Protein AF-A0AAD5U0F6-F1 (afdb_monomer_lite)

pLDDT: mean 82.91, std 21.52, range [31.45, 98.62]

Secondary structure (DSSP, 8-state):
-HHHHHHHHHHHT-SEEEEETTEEEEE-PPP-PPP--------S---------------PPGGGG-HHHHHHHHHHHHHHHHHHHHHHS--TTS-HHHHHHHHSS-----------SSHHHHHHHHHIIIIIIIHHHHHHHHHHHHS-HHHHTT--HHHHHHHIIIII---HHHHS-HHHHH-EEEEEEEEEESS-B-TTT-PBPSS-EEEEEEEEE---GGGS-HHHHHHHHH-SBPPPTTSS---PPPPPPP-PPBPTTSPBP-

Organism: NCBI:txid447962

Structure (mmCIF, N/CA/C/O backbone):
data_AF-A0AAD5U0F6-F1
#
_entry.id   AF-A0AAD5U0F6-F1
#
loop_
_atom_site.group_PDB
_atom_site.id
_atom_site.type_symbol
_atom_site.label_atom_id
_atom_site.label_alt_id
_atom_site.label_comp_id
_atom_site.label_asym_id
_atom_site.label_entity_id
_atom_site.label_seq_id
_atom_site.pdbx_PDB_ins_code
_atom_site.Cartn_x
_atom_site.Cartn_y
_atom_site.Cartn_z
_atom_site.occupancy
_atom_site.B_iso_or_equiv
_atom_site.auth_seq_id
_atom_site.auth_comp_id
_atom_site.auth_asym_id
_atom_site.auth_atom_id
_atom_site.pdbx_PDB_model_num
ATOM 1 N N . MET A 1 1 ? -2.979 -9.464 2.506 1.00 95.19 1 MET A N 1
ATOM 2 C CA . MET A 1 1 ? -2.875 -8.221 1.705 1.00 95.19 1 MET A CA 1
ATOM 3 C C . MET A 1 1 ? -1.524 -8.056 1.020 1.00 95.19 1 MET A C 1
ATOM 5 O O . MET A 1 1 ? -1.510 -8.121 -0.198 1.00 95.19 1 MET A O 1
ATOM 9 N N . VAL A 1 2 ? -0.397 -7.949 1.739 1.00 96.50 2 VAL A N 1
ATOM 10 C CA . VAL A 1 2 ? 0.954 -7.804 1.137 1.00 96.50 2 VAL A CA 1
ATOM 11 C C . VAL A 1 2 ? 1.210 -8.771 -0.032 1.00 96.50 2 VAL A C 1
ATOM 13 O O . VAL A 1 2 ? 1.593 -8.339 -1.116 1.00 96.50 2 VAL A O 1
ATOM 16 N N . LYS A 1 3 ? 0.967 -10.077 0.167 1.00 97.44 3 LYS A N 1
ATOM 17 C CA . LYS A 1 3 ? 1.174 -11.113 -0.863 1.00 97.44 3 LYS A CA 1
ATOM 18 C C . LYS A 1 3 ? 0.326 -10.848 -2.122 1.00 97.44 3 LYS A C 1
ATOM 20 O O . LYS A 1 3 ? 0.820 -10.952 -3.240 1.00 97.44 3 LYS A O 1
ATOM 25 N N . THR A 1 4 ? -0.927 -10.424 -1.945 1.00 98.31 4 THR A N 1
ATOM 26 C CA . THR A 1 4 ? -1.823 -9.989 -3.031 1.00 98.31 4 THR A CA 1
ATOM 27 C C . THR A 1 4 ? -1.255 -8.778 -3.770 1.00 98.31 4 THR A C 1
ATOM 29 O O . THR A 1 4 ? -1.231 -8.767 -4.997 1.00 98.31 4 THR A O 1
ATOM 32 N N . THR A 1 5 ? -0.749 -7.780 -3.042 1.00 98.56 5 THR A N 1
ATOM 33 C CA . THR A 1 5 ? -0.125 -6.587 -3.629 1.00 98.56 5 THR A CA 1
ATOM 34 C C . THR A 1 5 ? 1.103 -6.950 -4.461 1.00 98.56 5 THR A C 1
ATOM 36 O O . THR A 1 5 ? 1.220 -6.482 -5.590 1.00 98.56 5 THR A O 1
ATOM 39 N N . VAL A 1 6 ? 1.979 -7.829 -3.958 1.00 98.25 6 VAL A N 1
ATOM 40 C CA . VAL A 1 6 ? 3.140 -8.349 -4.705 1.00 98.25 6 VAL A CA 1
ATOM 41 C C . VAL A 1 6 ? 2.699 -9.002 -6.016 1.00 98.25 6 VAL A C 1
ATOM 43 O O . VAL A 1 6 ? 3.213 -8.643 -7.078 1.00 98.25 6 VAL A O 1
ATOM 46 N N . ASP A 1 7 ? 1.705 -9.892 -5.961 1.00 98.44 7 ASP A N 1
ATOM 47 C CA . ASP A 1 7 ? 1.188 -10.568 -7.153 1.00 98.44 7 ASP A CA 1
ATOM 48 C C . ASP A 1 7 ? 0.597 -9.584 -8.165 1.00 98.44 7 ASP A C 1
ATOM 50 O O . ASP A 1 7 ? 0.766 -9.766 -9.371 1.00 98.44 7 ASP A O 1
ATOM 54 N N . CYS A 1 8 ? -0.100 -8.545 -7.699 1.00 98.19 8 CYS A N 1
ATOM 55 C CA . CYS A 1 8 ? -0.637 -7.490 -8.555 1.00 98.19 8 CYS A CA 1
ATOM 56 C C . CYS A 1 8 ? 0.485 -6.678 -9.218 1.00 98.19 8 CYS A C 1
ATOM 58 O O . CYS A 1 8 ? 0.447 -6.444 -10.430 1.00 98.19 8 CYS A O 1
ATOM 60 N N . VAL A 1 9 ? 1.508 -6.283 -8.455 1.00 97.38 9 VAL A N 1
ATOM 61 C CA . VAL A 1 9 ? 2.662 -5.552 -8.996 1.00 97.38 9 VAL A CA 1
ATOM 62 C C . VAL A 1 9 ? 3.379 -6.388 -10.057 1.00 97.38 9 VAL A C 1
ATOM 64 O O . VAL A 1 9 ? 3.755 -5.849 -11.100 1.00 97.38 9 VAL A O 1
ATOM 67 N N . ASP A 1 10 ? 3.548 -7.696 -9.841 1.00 96.38 10 ASP A N 1
ATOM 68 C CA . ASP A 1 10 ? 4.138 -8.591 -10.843 1.00 96.38 10 ASP A CA 1
ATOM 69 C C . ASP A 1 10 ? 3.268 -8.764 -12.076 1.00 96.38 10 ASP A C 1
ATOM 71 O O . ASP A 1 10 ? 3.708 -8.473 -13.193 1.00 96.38 10 ASP A O 1
ATOM 75 N N . LYS A 1 11 ? 2.008 -9.156 -11.875 1.00 96.62 11 LYS A N 1
ATOM 76 C CA . LYS A 1 11 ? 1.092 -9.482 -12.964 1.00 96.62 11 LYS A CA 1
ATOM 77 C C . LYS A 1 11 ? 0.892 -8.318 -13.926 1.00 96.62 11 LYS A C 1
ATOM 79 O O . LYS A 1 11 ? 0.816 -8.532 -15.137 1.00 96.62 11 LYS A O 1
ATOM 84 N N . PHE A 1 12 ? 0.786 -7.105 -13.388 1.00 94.69 12 PHE A N 1
ATOM 85 C CA . PHE A 1 12 ? 0.503 -5.903 -14.168 1.00 94.69 12 PHE A CA 1
ATOM 86 C C . PHE A 1 12 ? 1.750 -5.061 -14.453 1.00 94.69 12 PHE A C 1
ATOM 88 O O . PHE A 1 12 ? 1.654 -4.064 -15.168 1.00 94.69 12 PHE A O 1
ATOM 95 N N . ASN A 1 13 ? 2.924 -5.472 -13.953 1.00 92.31 13 ASN A N 1
ATOM 96 C CA . ASN A 1 13 ? 4.189 -4.754 -14.107 1.00 92.31 13 ASN A CA 1
ATOM 97 C C . ASN A 1 13 ? 4.077 -3.274 -13.678 1.00 92.31 13 ASN A C 1
ATOM 99 O O . ASN A 1 13 ? 4.608 -2.378 -14.343 1.00 92.31 13 ASN A O 1
ATOM 103 N N . ALA A 1 14 ? 3.370 -3.030 -12.569 1.00 95.00 14 ALA A N 1
ATOM 104 C CA . ALA A 1 14 ? 3.336 -1.727 -11.908 1.00 95.00 14 ALA A CA 1
ATOM 105 C C . ALA A 1 14 ? 4.735 -1.378 -11.367 1.00 95.00 14 ALA A C 1
ATOM 107 O O . ALA A 1 14 ? 5.521 -2.269 -11.028 1.00 95.00 14 ALA A O 1
ATOM 108 N N . CYS A 1 15 ? 5.079 -0.089 -11.314 1.00 94.31 15 CYS A N 1
ATOM 109 C CA . CYS A 1 15 ? 6.365 0.343 -10.751 1.00 94.31 15 CYS A CA 1
ATOM 110 C C . CYS A 1 15 ? 6.348 0.342 -9.219 1.00 94.31 15 CYS A C 1
ATOM 112 O O . CYS A 1 15 ? 7.353 -0.011 -8.603 1.00 94.31 15 CYS A O 1
ATOM 114 N N . THR A 1 16 ? 5.191 0.652 -8.636 1.00 96.88 16 THR A N 1
ATOM 115 C CA . THR A 1 16 ? 4.985 0.737 -7.190 1.00 96.88 16 THR A CA 1
ATOM 116 C C . THR A 1 16 ? 3.643 0.121 -6.836 1.00 96.88 16 THR A C 1
ATOM 118 O O . THR A 1 16 ? 2.637 0.411 -7.485 1.00 96.88 16 THR A O 1
ATOM 121 N N . GLY A 1 17 ? 3.635 -0.737 -5.822 1.00 98.06 17 GLY A N 1
ATOM 122 C CA . GLY A 1 17 ? 2.435 -1.146 -5.108 1.00 98.06 17 GLY A CA 1
ATOM 123 C C . GLY A 1 17 ? 2.415 -0.504 -3.728 1.00 98.06 17 GLY A C 1
ATOM 124 O O . GLY A 1 17 ? 3.457 -0.352 -3.095 1.00 98.06 17 GLY A O 1
ATOM 125 N N . TYR A 1 18 ? 1.234 -0.146 -3.262 1.00 98.06 18 TYR A N 1
ATOM 126 C CA . TYR A 1 18 ? 0.985 0.327 -1.909 1.00 98.06 18 TYR A CA 1
ATOM 127 C C . TYR A 1 18 ? -0.283 -0.348 -1.403 1.00 98.06 18 TYR A C 1
ATOM 129 O O . TYR A 1 18 ? -1.214 -0.549 -2.183 1.00 98.06 18 TYR A O 1
ATOM 137 N N . HIS A 1 19 ? -0.335 -0.725 -0.132 1.00 97.25 19 HIS A N 1
ATOM 138 C CA . HIS A 1 19 ? -1.587 -1.168 0.469 1.00 97.25 19 HIS A CA 1
ATOM 139 C C . HIS A 1 19 ? -1.704 -0.706 1.912 1.00 97.25 19 HIS A C 1
ATOM 141 O O . HIS A 1 19 ? -0.707 -0.603 2.625 1.00 97.25 19 HIS A O 1
ATOM 147 N N . GLN A 1 20 ? -2.938 -0.487 2.344 1.00 95.38 20 GLN A N 1
ATOM 148 C CA . GLN A 1 20 ? -3.272 -0.124 3.713 1.00 95.38 20 GLN A CA 1
ATOM 149 C C . GLN A 1 20 ? -4.727 -0.511 3.967 1.00 95.38 20 GLN A C 1
ATOM 151 O O . GLN A 1 20 ? -5.559 -0.372 3.074 1.00 95.38 20 GLN A O 1
ATOM 156 N N . SER A 1 21 ? -5.022 -1.068 5.148 1.00 92.69 21 SER A N 1
ATOM 157 C CA . SER A 1 21 ? -6.315 -1.717 5.411 1.00 92.69 21 SER A CA 1
ATOM 158 C C . SER A 1 21 ? -6.633 -2.766 4.321 1.00 92.69 21 SER A C 1
ATOM 160 O O . SER A 1 21 ? -5.864 -3.711 4.108 1.00 92.69 21 SER A O 1
ATOM 162 N N . ASP A 1 22 ? -7.735 -2.570 3.611 1.00 94.56 22 ASP A N 1
ATOM 163 C CA . ASP A 1 22 ? -8.302 -3.352 2.524 1.00 94.56 22 ASP A CA 1
ATOM 164 C C . ASP A 1 22 ? -8.067 -2.716 1.140 1.00 94.56 22 ASP A C 1
ATOM 166 O O . ASP A 1 22 ? -8.468 -3.291 0.133 1.00 94.56 22 ASP A O 1
ATOM 170 N N . GLU A 1 23 ? -7.361 -1.584 1.044 1.00 96.25 23 GLU A N 1
ATOM 171 C CA . GLU A 1 23 ? -7.064 -0.917 -0.230 1.00 96.25 23 GLU A CA 1
ATOM 172 C C . GLU A 1 23 ? -5.706 -1.350 -0.809 1.00 96.25 23 GLU A C 1
ATOM 174 O O . GLU A 1 23 ? -4.716 -1.503 -0.090 1.00 96.25 23 GLU A O 1
ATOM 179 N N . ILE A 1 24 ? -5.633 -1.491 -2.140 1.00 98.31 24 ILE A N 1
ATOM 180 C CA . ILE A 1 24 ? -4.384 -1.676 -2.896 1.00 98.31 24 ILE A CA 1
ATOM 181 C C . ILE A 1 24 ? -4.300 -0.600 -3.980 1.00 98.31 24 ILE A C 1
ATOM 183 O O . ILE A 1 24 ? -5.166 -0.506 -4.847 1.00 98.31 24 ILE A O 1
ATOM 187 N N . SER A 1 25 ? -3.212 0.164 -3.975 1.00 98.06 25 SER A N 1
ATOM 188 C CA . SER A 1 25 ? -2.866 1.131 -5.016 1.00 98.06 25 SER A CA 1
ATOM 189 C C . SER A 1 25 ? -1.708 0.613 -5.867 1.00 98.06 25 SER A C 1
ATOM 191 O O . SER A 1 25 ? -0.705 0.126 -5.348 1.00 98.06 25 SER A O 1
ATOM 193 N N . LEU A 1 26 ? -1.838 0.725 -7.190 1.00 97.88 26 LEU A N 1
ATOM 194 C CA . LEU A 1 26 ? -0.808 0.346 -8.158 1.00 97.88 26 LEU A CA 1
ATOM 195 C C . LEU A 1 26 ? -0.461 1.546 -9.035 1.00 97.88 26 LEU A C 1
ATOM 197 O O . LEU A 1 26 ? -1.350 2.182 -9.600 1.00 97.88 26 LEU A O 1
ATOM 201 N N . VAL A 1 27 ? 0.832 1.813 -9.194 1.00 96.81 27 VAL A N 1
ATOM 202 C CA . VAL A 1 27 ? 1.330 2.917 -10.018 1.00 96.81 27 VAL A CA 1
ATOM 203 C C . VAL A 1 27 ? 1.781 2.405 -11.373 1.00 96.81 27 VAL A C 1
ATOM 205 O O . VAL A 1 27 ? 2.611 1.495 -11.479 1.00 96.81 27 VAL A O 1
ATOM 208 N N . PHE A 1 28 ? 1.264 3.039 -12.421 1.00 93.44 28 PHE A N 1
ATOM 209 C CA . PHE A 1 28 ? 1.665 2.792 -13.796 1.00 93.44 28 PHE A CA 1
ATOM 210 C C . PHE A 1 28 ? 2.307 4.060 -14.363 1.00 93.44 28 PHE A C 1
ATOM 212 O O . PHE A 1 28 ? 1.670 5.112 -14.340 1.00 93.44 28 PHE A O 1
ATOM 219 N N . PRO A 1 29 ? 3.540 3.989 -14.896 1.00 88.69 29 PRO A N 1
ATOM 220 C CA . PRO A 1 29 ? 4.146 5.136 -15.562 1.00 88.69 29 PRO A CA 1
ATOM 221 C C . PRO A 1 29 ? 3.350 5.484 -16.820 1.00 88.69 29 PRO A C 1
ATOM 223 O O . PRO A 1 29 ? 2.784 4.581 -17.444 1.00 88.69 29 PRO A O 1
ATOM 226 N N . ALA A 1 30 ? 3.360 6.760 -17.209 1.00 87.00 30 ALA A N 1
ATOM 227 C CA . ALA A 1 30 ? 2.687 7.243 -18.410 1.00 87.00 30 ALA A CA 1
ATOM 228 C C . ALA A 1 30 ? 3.021 6.386 -19.644 1.00 87.00 30 ALA A C 1
ATOM 230 O O . ALA A 1 30 ? 4.159 5.932 -19.827 1.00 87.00 30 ALA A O 1
ATOM 231 N N . ALA A 1 31 ? 2.023 6.157 -20.497 1.00 83.19 31 ALA A N 1
ATOM 232 C CA . ALA A 1 31 ? 2.273 5.675 -21.845 1.00 83.19 31 ALA A CA 1
ATOM 233 C C . ALA A 1 31 ? 3.080 6.736 -22.600 1.00 83.19 31 ALA A C 1
ATOM 235 O O . ALA A 1 31 ? 2.765 7.922 -22.539 1.00 83.19 31 ALA A O 1
ATOM 236 N N . ASN A 1 32 ? 4.124 6.314 -23.312 1.00 71.94 32 ASN A N 1
ATOM 237 C CA . ASN A 1 32 ? 4.896 7.244 -24.130 1.00 71.94 32 ASN A CA 1
ATOM 238 C C . ASN A 1 32 ? 4.027 7.681 -25.316 1.00 71.94 32 ASN A C 1
ATOM 240 O O . ASN A 1 32 ? 3.762 6.867 -26.202 1.00 71.94 32 ASN A O 1
ATOM 244 N N . ILE A 1 33 ? 3.622 8.949 -25.346 1.00 52.84 33 ILE A N 1
ATOM 245 C CA . ILE A 1 33 ? 3.143 9.609 -26.562 1.00 52.84 33 ILE A CA 1
ATOM 246 C C . ILE A 1 33 ? 4.397 10.117 -27.274 1.00 52.84 33 ILE A C 1
ATOM 248 O O . ILE A 1 33 ? 5.218 10.806 -26.671 1.00 52.84 33 ILE A O 1
ATOM 252 N N . LEU A 1 34 ? 4.602 9.722 -28.527 1.00 52.72 34 LEU A N 1
ATOM 253 C CA . LEU A 1 34 ? 5.582 10.414 -29.354 1.00 52.72 34 LEU A CA 1
ATOM 254 C C . LEU A 1 34 ? 5.030 11.802 -29.660 1.00 52.72 34 LEU A C 1
ATOM 256 O O . LEU A 1 34 ? 3.914 11.910 -30.160 1.00 52.72 34 LEU A O 1
ATOM 260 N N . GLU A 1 35 ? 5.816 12.838 -29.382 1.00 44.06 35 GLU A N 1
ATOM 261 C CA . GLU A 1 35 ? 5.679 14.092 -30.114 1.00 44.06 35 GLU A CA 1
ATOM 262 C C . GLU A 1 35 ? 5.833 13.784 -31.606 1.00 44.06 35 GLU A C 1
ATOM 264 O O . GLU A 1 35 ? 6.706 12.999 -31.995 1.00 44.06 35 GLU A O 1
ATOM 269 N N . ASP A 1 36 ? 4.919 14.345 -32.398 1.00 39.38 36 ASP A N 1
ATOM 270 C CA . ASP A 1 36 ? 4.803 14.157 -33.838 1.00 39.38 36 ASP A CA 1
ATOM 271 C C . ASP A 1 36 ? 6.175 14.209 -34.517 1.00 39.38 36 ASP A C 1
ATOM 273 O O . ASP A 1 36 ? 6.947 15.155 -34.334 1.00 39.38 36 ASP A O 1
ATOM 277 N N . ASP A 1 37 ? 6.451 13.209 -35.357 1.00 40.66 37 ASP A N 1
ATOM 278 C CA . ASP A 1 37 ? 7.496 13.296 -36.369 1.00 40.66 37 ASP A CA 1
ATOM 279 C C . ASP A 1 37 ? 7.164 14.507 -37.256 1.00 40.66 37 ASP A C 1
ATOM 281 O O . ASP A 1 37 ? 6.428 14.408 -38.244 1.00 40.66 37 ASP A O 1
ATOM 285 N N . THR A 1 38 ? 7.720 15.673 -36.924 1.00 36.12 38 THR A N 1
ATOM 286 C CA . THR A 1 38 ? 7.846 16.766 -37.878 1.00 36.12 38 THR A CA 1
ATOM 287 C C . THR A 1 38 ? 8.629 16.184 -39.043 1.00 36.12 38 THR A C 1
ATOM 289 O O . THR A 1 38 ? 9.826 15.906 -38.959 1.00 36.12 38 THR A O 1
ATOM 292 N N . LYS A 1 39 ? 7.908 15.906 -40.131 1.00 39.12 39 LYS A N 1
ATOM 293 C CA . LYS A 1 39 ? 8.461 15.461 -41.403 1.00 39.12 39 LYS A CA 1
ATOM 294 C C . LYS A 1 39 ? 9.434 16.527 -41.898 1.00 39.12 39 LYS A C 1
ATOM 296 O O . LYS A 1 39 ? 9.051 17.408 -42.662 1.00 39.12 39 LYS A O 1
ATOM 301 N N . VAL A 1 40 ? 10.700 16.432 -41.509 1.00 36.44 40 VAL A N 1
ATOM 302 C CA . VAL A 1 40 ? 11.780 17.049 -42.272 1.00 36.44 40 VAL A CA 1
ATOM 303 C C . VAL A 1 40 ? 11.864 16.242 -43.562 1.00 36.44 40 VAL A C 1
ATOM 305 O O . VAL A 1 40 ? 12.346 15.108 -43.579 1.00 36.44 40 VAL A O 1
ATOM 308 N N . LYS A 1 41 ? 11.289 16.792 -44.636 1.00 35.34 41 LYS A N 1
ATOM 309 C CA . LYS A 1 41 ? 11.569 16.335 -45.996 1.00 35.34 41 LYS A CA 1
ATOM 310 C C . LYS A 1 41 ? 13.063 16.565 -46.216 1.00 35.34 41 LYS A C 1
ATOM 312 O O . LYS A 1 41 ? 13.495 17.706 -46.274 1.00 35.34 41 LYS A O 1
ATOM 317 N N . LEU A 1 42 ? 13.837 15.488 -46.264 1.00 38.19 42 LEU A N 1
ATOM 318 C CA . LEU A 1 42 ? 15.188 15.535 -46.806 1.00 38.19 42 LEU A CA 1
ATOM 319 C C . LEU A 1 42 ? 15.059 15.634 -48.326 1.00 38.19 42 LEU A C 1
ATOM 321 O O . LEU A 1 42 ? 14.342 14.837 -48.940 1.00 38.19 42 LEU A O 1
ATOM 325 N N . ASP A 1 43 ? 15.695 16.654 -48.893 1.00 41.44 43 ASP A N 1
ATOM 326 C CA . ASP A 1 43 ? 15.770 16.890 -50.329 1.00 41.44 43 ASP A CA 1
ATOM 327 C C . ASP A 1 43 ? 16.363 15.679 -51.060 1.00 41.44 43 ASP A C 1
ATOM 329 O O . ASP A 1 43 ? 17.244 14.975 -50.562 1.00 41.44 43 ASP A O 1
ATOM 333 N N . LYS A 1 44 ? 15.830 15.420 -52.255 1.00 40.28 44 LYS A N 1
ATOM 334 C CA . LYS A 1 44 ? 16.072 14.228 -53.078 1.00 40.28 44 LYS A CA 1
ATOM 335 C C . LYS A 1 44 ? 17.403 14.248 -53.852 1.00 40.28 44 LYS A C 1
ATOM 337 O O . LYS A 1 44 ? 17.436 13.691 -54.935 1.00 40.28 44 LYS A O 1
ATOM 342 N N . ASP A 1 45 ? 18.480 14.827 -53.323 1.00 50.41 45 ASP A N 1
ATOM 343 C CA . ASP A 1 45 ? 19.754 14.933 -54.065 1.00 50.41 45 ASP A CA 1
ATOM 344 C C . ASP A 1 45 ? 21.002 14.676 -53.199 1.00 50.41 45 ASP A C 1
ATOM 346 O O . ASP A 1 45 ? 21.943 15.464 -53.170 1.00 50.41 45 ASP A O 1
ATOM 350 N N . SER A 1 46 ? 21.057 13.550 -52.480 1.00 41.81 46 SER A N 1
ATOM 351 C CA . SER A 1 46 ? 22.353 13.062 -51.976 1.00 41.81 46 SER A CA 1
ATOM 352 C C . SER A 1 46 ? 22.465 11.538 -52.035 1.00 41.81 46 SER A C 1
ATOM 354 O O . SER A 1 46 ? 21.713 10.809 -51.389 1.00 41.81 46 SER A O 1
ATOM 356 N N . ASP A 1 47 ? 23.432 11.072 -52.828 1.00 49.22 47 ASP A N 1
ATOM 357 C CA . ASP A 1 47 ? 23.823 9.673 -53.042 1.00 49.22 47 ASP A CA 1
ATOM 358 C C . ASP A 1 47 ? 24.516 9.061 -51.806 1.00 49.22 47 ASP A C 1
ATOM 360 O O . ASP A 1 47 ? 25.702 8.724 -51.831 1.00 49.22 47 ASP A O 1
ATOM 364 N N . ILE A 1 48 ? 23.797 8.907 -50.689 1.00 43.59 48 ILE A N 1
ATOM 365 C CA . ILE A 1 48 ? 24.303 8.198 -49.500 1.00 43.59 48 ILE A CA 1
ATOM 366 C C . ILE A 1 48 ? 23.285 7.131 -49.055 1.00 43.59 48 ILE A C 1
ATOM 368 O O . ILE A 1 48 ? 22.097 7.439 -48.939 1.00 43.59 48 ILE A O 1
ATOM 372 N N . PRO A 1 49 ? 23.701 5.877 -48.761 1.00 36.47 49 PRO A N 1
ATOM 373 C CA . PRO A 1 49 ? 22.774 4.800 -48.422 1.00 36.47 49 PRO A CA 1
ATOM 374 C C . PRO A 1 49 ? 22.010 5.104 -47.128 1.00 36.47 49 PRO A C 1
ATOM 376 O O . PRO A 1 49 ? 22.598 5.318 -46.064 1.00 36.47 49 PRO A O 1
ATOM 379 N N . SER A 1 50 ? 20.682 5.084 -47.216 1.00 40.59 50 SER A N 1
ATOM 380 C CA . SER A 1 50 ? 19.759 5.302 -46.106 1.00 40.59 50 SER A CA 1
ATOM 381 C C . SER A 1 50 ? 19.910 4.217 -45.034 1.00 40.59 50 SER A C 1
ATOM 383 O O . SER A 1 50 ? 19.510 3.071 -45.241 1.00 40.59 50 SER A O 1
ATOM 385 N N . LYS A 1 51 ? 20.447 4.570 -43.860 1.00 40.91 51 LYS A N 1
ATOM 386 C CA . LYS A 1 51 ? 20.363 3.716 -42.667 1.00 40.91 51 LYS A CA 1
ATOM 387 C C . LYS A 1 51 ? 18.906 3.638 -42.202 1.00 40.91 51 LYS A C 1
ATOM 389 O O . LYS A 1 51 ? 18.291 4.658 -41.896 1.00 40.91 51 LYS A O 1
ATOM 394 N N . GLU A 1 52 ? 18.379 2.421 -42.133 1.00 45.66 52 GLU A N 1
ATOM 395 C CA . GLU A 1 52 ? 17.060 2.088 -41.595 1.00 45.66 52 GLU A CA 1
ATOM 396 C C . GLU A 1 52 ? 16.846 2.714 -40.203 1.00 45.66 52 GLU A C 1
ATOM 398 O O . GLU A 1 52 ? 17.569 2.429 -39.242 1.00 45.66 52 GLU A O 1
ATOM 403 N N . LYS A 1 53 ? 15.827 3.575 -40.076 1.00 45.56 53 LYS A N 1
ATOM 404 C CA . LYS A 1 53 ? 15.353 4.085 -38.783 1.00 45.56 53 LYS A CA 1
ATOM 405 C C . LYS A 1 53 ? 14.764 2.917 -37.983 1.00 45.56 53 LYS A C 1
ATOM 407 O O . LYS A 1 53 ? 13.693 2.414 -38.309 1.00 45.56 53 LYS A O 1
ATOM 412 N N . LYS A 1 54 ? 15.454 2.500 -36.916 1.00 43.91 54 LYS A N 1
ATOM 413 C CA . LYS A 1 54 ? 14.952 1.515 -35.944 1.00 43.91 54 LYS A CA 1
ATOM 414 C C . LYS A 1 54 ? 13.605 1.961 -35.362 1.00 43.91 54 LYS A C 1
ATOM 416 O O . LYS A 1 54 ? 13.485 3.054 -34.813 1.00 43.91 54 LYS A O 1
ATOM 421 N N . LEU A 1 55 ? 12.626 1.065 -35.465 1.00 44.75 55 LEU A N 1
ATOM 422 C CA . LEU A 1 55 ? 11.265 1.153 -34.936 1.00 44.75 55 LEU A CA 1
ATOM 423 C C . LEU A 1 55 ? 11.261 1.613 -33.461 1.00 44.75 55 LEU A C 1
ATOM 425 O O . LEU A 1 55 ? 11.796 0.930 -32.585 1.00 44.75 55 LEU A O 1
ATOM 429 N N . LYS A 1 56 ? 10.665 2.776 -33.177 1.00 53.88 56 LYS A N 1
ATOM 430 C CA . LYS A 1 56 ? 10.575 3.345 -31.823 1.00 53.88 56 LYS A CA 1
ATOM 431 C C . LYS A 1 56 ? 9.422 2.653 -31.084 1.00 53.88 56 LYS A C 1
ATOM 433 O O . LYS A 1 56 ? 8.261 2.821 -31.444 1.00 53.88 56 LYS A O 1
ATOM 438 N N . ILE A 1 57 ? 9.740 1.814 -30.096 1.00 52.06 57 ILE A N 1
ATOM 439 C CA . ILE A 1 57 ? 8.754 1.013 -29.350 1.00 52.06 57 ILE A CA 1
ATOM 440 C C . ILE A 1 57 ? 7.810 1.954 -28.584 1.00 52.06 57 ILE A C 1
ATOM 442 O O . ILE A 1 57 ? 8.200 2.558 -27.583 1.00 52.06 57 ILE A O 1
ATOM 446 N N . MET A 1 58 ? 6.561 2.067 -29.045 1.00 58.03 58 MET A N 1
ATOM 447 C CA . MET A 1 58 ? 5.485 2.730 -28.306 1.00 58.03 58 MET A CA 1
ATOM 448 C C . MET A 1 58 ? 5.162 1.914 -27.053 1.00 58.03 58 MET A C 1
ATOM 450 O O . MET A 1 58 ? 4.736 0.760 -27.137 1.00 58.03 58 MET A O 1
ATOM 454 N N . LYS A 1 59 ? 5.362 2.503 -25.873 1.00 66.75 59 LYS A N 1
ATOM 455 C CA . LYS A 1 59 ? 4.952 1.881 -24.613 1.00 66.75 59 LYS A CA 1
ATOM 456 C C . LYS A 1 59 ? 3.488 2.221 -24.357 1.00 66.75 59 LYS A C 1
ATOM 458 O O . LYS A 1 59 ? 3.190 3.229 -23.728 1.00 66.75 59 LYS A O 1
ATOM 463 N N . ASN A 1 60 ? 2.591 1.368 -24.839 1.00 77.25 60 ASN A N 1
ATOM 464 C CA . ASN A 1 60 ? 1.172 1.460 -24.510 1.00 77.25 60 ASN A CA 1
ATOM 465 C C . ASN A 1 60 ? 0.927 0.973 -23.078 1.00 77.25 60 ASN A C 1
ATOM 467 O O . ASN A 1 60 ? 1.549 0.010 -22.619 1.00 77.25 60 ASN A O 1
ATOM 471 N N . HIS A 1 61 ? -0.018 1.604 -22.381 1.00 85.00 61 HIS A N 1
ATOM 472 C CA . HIS A 1 61 ? -0.563 1.027 -21.155 1.00 85.00 61 HIS A CA 1
ATOM 473 C C . HIS A 1 61 ? -1.178 -0.347 -21.445 1.00 85.00 61 HIS A C 1
ATOM 475 O O . HIS A 1 61 ? -1.679 -0.611 -22.546 1.00 85.00 61 HIS A O 1
ATOM 481 N N . ILE A 1 62 ? -1.190 -1.213 -20.430 1.00 88.56 62 ILE A N 1
ATOM 482 C CA . ILE A 1 62 ? -1.866 -2.509 -20.505 1.00 88.56 62 ILE A CA 1
ATOM 483 C C . ILE A 1 62 ? -3.312 -2.342 -20.989 1.00 88.56 62 ILE A C 1
ATOM 485 O O . ILE A 1 62 ? -3.983 -1.346 -20.715 1.00 88.56 62 ILE A O 1
ATOM 489 N N . TYR A 1 63 ? -3.775 -3.315 -21.775 1.00 90.62 63 TYR A N 1
ATOM 490 C CA . TYR A 1 63 ? -5.099 -3.300 -22.405 1.00 90.62 63 TYR A CA 1
ATOM 491 C C . TYR A 1 63 ? -5.373 -2.105 -23.336 1.00 90.62 63 TYR A C 1
ATOM 493 O O . TYR A 1 63 ? -6.545 -1.798 -23.576 1.00 90.62 63 TYR A O 1
ATOM 501 N N . ASN A 1 64 ? -4.322 -1.481 -23.885 1.00 88.50 64 ASN A N 1
ATOM 502 C CA . ASN A 1 64 ? -4.377 -0.269 -24.711 1.00 88.50 64 ASN A CA 1
ATOM 503 C C . ASN A 1 64 ? -5.023 0.915 -23.974 1.00 88.50 64 ASN A C 1
ATOM 505 O O . ASN A 1 64 ? -5.801 1.661 -24.559 1.00 88.50 64 ASN A O 1
ATOM 509 N N . GLY A 1 65 ? -4.773 1.039 -22.666 1.00 86.44 65 GLY A N 1
ATOM 510 C CA . GLY A 1 65 ? -5.289 2.153 -21.861 1.00 86.44 65 GLY A CA 1
ATOM 511 C C . GLY A 1 65 ? -6.798 2.115 -21.590 1.00 86.44 65 GLY A C 1
ATOM 512 O O . GLY A 1 65 ? -7.352 3.082 -21.076 1.00 86.44 65 GLY A O 1
ATOM 513 N N . ARG A 1 66 ? -7.490 1.007 -21.897 1.00 90.88 66 ARG A N 1
ATOM 514 C CA . ARG A 1 66 ? -8.926 0.856 -21.607 1.00 90.88 66 ARG A CA 1
ATOM 515 C C . ARG A 1 66 ? -9.176 0.800 -20.099 1.00 90.88 66 ARG A C 1
ATOM 517 O O . ARG A 1 66 ? -9.089 -0.272 -19.499 1.00 90.88 66 ARG A O 1
ATOM 524 N N . PHE A 1 67 ? -9.537 1.939 -19.508 1.00 91.94 67 PHE A N 1
ATOM 525 C CA . PHE A 1 67 ? -9.684 2.101 -18.058 1.00 91.94 67 PHE A CA 1
ATOM 526 C C . PHE A 1 67 ? -10.682 1.116 -17.426 1.00 91.94 67 PHE A C 1
ATOM 528 O O . PHE A 1 67 ? -10.379 0.544 -16.384 1.00 91.94 67 PHE A O 1
ATOM 535 N N . GLN A 1 68 ? -11.815 0.827 -18.079 1.00 94.62 68 GLN A N 1
ATOM 536 C CA . GLN A 1 68 ? -12.796 -0.149 -17.573 1.00 94.62 68 GLN A CA 1
ATOM 537 C C . GLN A 1 68 ? -12.201 -1.560 -17.462 1.00 94.62 68 GLN A C 1
ATOM 539 O O . GLN A 1 68 ? -12.431 -2.266 -16.481 1.00 94.62 68 GLN A O 1
ATOM 544 N N . LYS A 1 69 ? -11.398 -1.970 -18.456 1.00 95.31 69 LYS A N 1
ATOM 545 C CA . LYS A 1 69 ? -10.725 -3.276 -18.460 1.00 95.31 69 LYS A CA 1
ATOM 546 C C . LYS A 1 69 ? -9.586 -3.315 -17.446 1.00 95.31 69 LYS A C 1
ATOM 548 O O . LYS A 1 69 ? -9.397 -4.333 -16.795 1.00 95.31 69 LYS A O 1
ATOM 553 N N . LEU A 1 70 ? -8.857 -2.211 -17.297 1.00 93.88 70 LEU A N 1
ATOM 554 C CA . LEU A 1 70 ? -7.822 -2.079 -16.279 1.00 93.88 70 LEU A CA 1
ATOM 555 C C . LEU A 1 70 ? -8.409 -2.247 -14.870 1.00 93.88 70 LEU A C 1
ATOM 557 O O . LEU A 1 70 ? -7.978 -3.137 -14.146 1.00 93.88 70 LEU A O 1
ATOM 561 N N . ALA A 1 71 ? -9.431 -1.460 -14.524 1.00 96.25 71 ALA A N 1
ATOM 562 C CA . ALA A 1 71 ? -10.094 -1.515 -13.223 1.00 96.25 71 ALA A CA 1
ATOM 563 C C . ALA A 1 71 ? -10.661 -2.909 -12.911 1.00 96.25 71 ALA A C 1
ATOM 565 O O . ALA A 1 71 ? -10.326 -3.497 -11.886 1.00 96.25 71 ALA A O 1
ATOM 566 N N . SER A 1 72 ? -11.476 -3.459 -13.816 1.00 97.44 72 SER A N 1
ATOM 567 C CA . SER A 1 72 ? -12.152 -4.746 -13.592 1.00 97.44 72 SER A CA 1
ATOM 568 C C . SER A 1 72 ? -11.186 -5.928 -13.503 1.00 97.44 72 SER A C 1
ATOM 570 O O . SER A 1 72 ? -11.349 -6.783 -12.635 1.00 97.44 72 SER A O 1
ATOM 572 N N . VAL A 1 73 ? -10.157 -5.984 -14.358 1.00 97.75 73 VAL A N 1
ATOM 573 C CA . VAL A 1 73 ? -9.203 -7.104 -14.346 1.00 97.75 73 VAL A CA 1
ATOM 574 C C . VAL A 1 73 ? -8.265 -7.025 -13.143 1.00 97.75 73 VAL A C 1
ATOM 576 O O . VAL A 1 73 ? -7.967 -8.064 -12.555 1.00 97.75 73 VAL A O 1
ATOM 579 N N . VAL A 1 74 ? -7.824 -5.826 -12.744 1.00 97.94 74 VAL A N 1
ATOM 580 C CA . VAL A 1 74 ? -7.000 -5.654 -11.536 1.00 97.94 74 VAL A CA 1
ATOM 581 C C . VAL A 1 74 ? -7.788 -6.047 -10.288 1.00 97.94 74 VAL A C 1
ATOM 583 O O . VAL A 1 74 ? -7.291 -6.853 -9.505 1.00 97.94 74 VAL A O 1
ATOM 586 N N . ALA A 1 75 ? -9.023 -5.559 -10.136 1.00 98.25 75 ALA A N 1
ATOM 587 C CA . ALA A 1 75 ? -9.876 -5.888 -8.995 1.00 98.25 75 ALA A CA 1
ATOM 588 C C . ALA A 1 75 ? -10.202 -7.390 -8.927 1.00 98.25 75 ALA A C 1
ATOM 590 O O . ALA A 1 75 ? -10.044 -8.021 -7.882 1.00 98.25 75 ALA A O 1
ATOM 591 N N . SER A 1 76 ? -10.566 -7.997 -10.063 1.00 98.31 76 SER A N 1
ATOM 592 C CA . SER A 1 76 ? -10.817 -9.440 -10.152 1.00 98.31 76 SER A CA 1
ATOM 593 C C . SER A 1 76 ? -9.575 -10.260 -9.789 1.00 98.31 76 SER A C 1
ATOM 595 O O . SER A 1 76 ? -9.664 -11.209 -9.010 1.00 98.31 76 SER A O 1
ATOM 597 N N . TYR A 1 77 ? -8.399 -9.875 -10.294 1.00 98.62 77 TYR A N 1
ATOM 598 C CA . TYR A 1 77 ? -7.152 -10.560 -9.964 1.00 98.62 77 TYR A CA 1
ATOM 599 C C . TYR A 1 77 ? -6.799 -10.414 -8.478 1.00 98.62 77 TYR A C 1
ATOM 601 O O . TYR A 1 77 ? -6.467 -11.412 -7.838 1.00 98.62 77 TYR A O 1
ATOM 609 N N . ALA A 1 78 ? -6.929 -9.213 -7.904 1.00 98.62 78 ALA A N 1
ATOM 610 C CA . ALA A 1 78 ? -6.704 -8.973 -6.480 1.00 98.62 78 ALA A CA 1
ATOM 611 C C . ALA A 1 78 ? -7.628 -9.837 -5.604 1.00 98.62 78 ALA A C 1
ATOM 613 O O . ALA A 1 78 ? -7.146 -10.482 -4.673 1.00 98.62 78 ALA A O 1
ATOM 614 N N . ALA A 1 79 ? -8.916 -9.939 -5.952 1.00 98.44 79 ALA A N 1
ATOM 615 C CA . ALA A 1 79 ? -9.877 -10.797 -5.260 1.00 98.44 79 ALA A CA 1
ATOM 616 C C . ALA A 1 79 ? -9.475 -12.279 -5.319 1.00 98.44 79 ALA A C 1
ATOM 618 O O . ALA A 1 79 ? -9.413 -12.949 -4.288 1.00 98.44 79 ALA A O 1
ATOM 619 N N . VAL A 1 80 ? -9.133 -12.795 -6.506 1.00 98.44 80 VAL A N 1
ATOM 620 C CA . VAL A 1 80 ? -8.699 -14.195 -6.672 1.00 98.44 80 VAL A CA 1
ATOM 621 C C . VAL A 1 80 ? -7.449 -14.484 -5.839 1.00 98.44 80 VAL A C 1
ATOM 623 O O . VAL A 1 80 ? -7.380 -15.508 -5.158 1.00 98.44 80 VAL A O 1
ATOM 626 N N . ARG A 1 81 ? -6.457 -13.586 -5.864 1.00 98.44 81 ARG A N 1
ATOM 627 C CA . ARG A 1 81 ? -5.212 -13.771 -5.109 1.00 98.44 81 ARG A CA 1
ATOM 628 C C . ARG A 1 81 ? -5.421 -13.622 -3.604 1.00 98.44 81 ARG A C 1
ATOM 630 O O . ARG A 1 81 ? -4.870 -14.425 -2.858 1.00 98.44 81 ARG A O 1
ATOM 637 N N . LEU A 1 82 ? -6.250 -12.680 -3.149 1.00 98.19 82 LEU A N 1
ATOM 638 C CA . LEU A 1 82 ? -6.583 -12.561 -1.730 1.00 98.19 82 LEU A CA 1
ATOM 639 C C . LEU A 1 82 ? -7.295 -13.814 -1.220 1.00 98.19 82 LEU A C 1
ATOM 641 O O . LEU A 1 82 ? -6.844 -14.383 -0.234 1.00 98.19 82 LEU A O 1
ATOM 645 N N . ASN A 1 83 ? -8.340 -14.283 -1.906 1.00 98.06 83 ASN A N 1
ATOM 646 C CA . ASN A 1 83 ? -9.052 -15.501 -1.511 1.00 98.06 83 ASN A CA 1
ATOM 647 C C . ASN A 1 83 ? -8.139 -16.736 -1.525 1.00 98.06 83 ASN A C 1
ATOM 649 O O . ASN A 1 83 ? -8.265 -17.594 -0.656 1.00 98.06 83 ASN A O 1
ATOM 653 N N . PHE A 1 84 ? -7.195 -16.817 -2.473 1.00 97.69 84 PHE A N 1
ATOM 654 C CA . PHE A 1 84 ? -6.164 -17.857 -2.471 1.00 97.69 84 PHE A CA 1
ATOM 655 C C . PHE A 1 84 ? -5.294 -17.792 -1.210 1.00 97.69 84 PHE A C 1
ATOM 657 O O . PHE A 1 84 ? -5.030 -18.827 -0.608 1.00 97.69 84 PHE A O 1
ATOM 664 N N . TYR A 1 85 ? -4.842 -16.606 -0.799 1.00 97.44 85 TYR A N 1
ATOM 665 C CA . TYR A 1 85 ? -4.017 -16.482 0.401 1.00 97.44 85 TYR A CA 1
ATOM 666 C C . TYR A 1 85 ? -4.810 -16.720 1.682 1.00 97.44 85 TYR A C 1
ATOM 668 O O . TYR A 1 85 ? -4.337 -17.479 2.513 1.00 97.44 85 TYR A O 1
ATOM 676 N N . LEU A 1 86 ? -6.018 -16.160 1.810 1.00 96.12 86 LEU A N 1
ATOM 677 C CA . LEU A 1 86 ? -6.879 -16.379 2.977 1.00 96.12 86 LEU A CA 1
ATOM 678 C C . LEU A 1 86 ? -7.143 -17.872 3.207 1.00 96.12 86 LEU A C 1
ATOM 680 O O . LEU A 1 86 ? -7.020 -18.347 4.324 1.00 96.12 86 LEU A O 1
ATOM 684 N N . MET A 1 87 ? -7.419 -18.641 2.154 1.00 95.38 87 MET A N 1
ATOM 685 C CA . MET A 1 87 ? -7.644 -20.085 2.289 1.00 95.38 87 MET A CA 1
ATOM 686 C C . MET A 1 87 ? -6.438 -20.853 2.849 1.00 95.38 87 MET A C 1
ATOM 688 O O . MET A 1 87 ? -6.613 -21.883 3.496 1.00 95.38 87 MET A O 1
ATOM 692 N N . ASN A 1 88 ? -5.224 -20.372 2.577 1.00 94.56 88 ASN A N 1
ATOM 693 C CA . ASN A 1 88 ? -3.986 -21.031 2.984 1.00 94.56 88 ASN A CA 1
ATOM 694 C C . ASN A 1 88 ? -3.442 -20.533 4.327 1.00 94.56 88 ASN A C 1
ATOM 696 O O . ASN A 1 88 ? -2.466 -21.110 4.801 1.00 94.56 88 ASN A O 1
ATOM 700 N N . GLU A 1 89 ? -4.035 -19.495 4.925 1.00 94.56 89 GLU A N 1
ATOM 701 C CA . GLU A 1 89 ? -3.600 -19.048 6.245 1.00 94.56 89 GLU A CA 1
ATOM 702 C C . GLU A 1 89 ? -4.242 -19.855 7.370 1.00 94.56 89 GLU A C 1
ATOM 704 O O . GLU A 1 89 ? -5.366 -20.368 7.280 1.00 94.56 89 GLU A O 1
ATOM 709 N N . ASP A 1 90 ? -3.478 -19.953 8.454 1.00 94.50 90 ASP A N 1
ATOM 710 C CA . ASP A 1 90 ? -3.959 -20.487 9.709 1.00 94.50 90 ASP A CA 1
ATOM 711 C C . ASP A 1 90 ? -4.778 -19.420 10.448 1.00 94.50 90 ASP A C 1
ATOM 713 O O . ASP A 1 90 ? -4.344 -18.283 10.612 1.00 94.50 90 ASP A O 1
ATOM 717 N N . PHE A 1 91 ? -5.976 -19.818 10.865 1.00 94.94 91 PHE A N 1
ATOM 718 C CA . PHE A 1 91 ? -6.944 -19.011 11.613 1.00 94.94 91 PHE A CA 1
ATOM 719 C C . PHE A 1 91 ? -7.464 -19.806 12.816 1.00 94.94 91 PHE A C 1
ATOM 721 O O . PHE A 1 91 ? -8.637 -19.706 13.185 1.00 94.94 91 PHE A O 1
ATOM 728 N N . SER A 1 92 ? -6.630 -20.699 13.350 1.00 92.56 92 SER A N 1
ATOM 729 C CA . SER A 1 92 ? -6.948 -21.543 14.508 1.00 92.56 92 SER A CA 1
ATOM 730 C C . SER A 1 92 ? -7.131 -20.742 15.802 1.00 92.56 92 SER A C 1
ATOM 732 O O . SER A 1 92 ? -7.761 -21.224 16.740 1.00 92.56 92 SER A O 1
ATOM 734 N N . ASP A 1 93 ? -6.632 -19.508 15.833 1.00 94.69 93 ASP A N 1
ATOM 735 C CA . ASP A 1 93 ? -6.768 -18.543 16.920 1.00 94.69 93 ASP A CA 1
ATOM 736 C C . ASP A 1 93 ? -8.107 -17.780 16.908 1.00 94.69 93 ASP A C 1
ATOM 738 O O . ASP A 1 93 ? -8.465 -17.138 17.898 1.00 94.69 93 ASP A O 1
ATOM 742 N N . LEU A 1 94 ? -8.867 -17.847 15.810 1.00 93.75 94 LEU A N 1
ATOM 743 C CA . LEU A 1 94 ? -10.139 -17.141 15.656 1.00 93.75 94 LEU A CA 1
ATOM 744 C C . LEU A 1 94 ? -11.340 -18.016 16.033 1.00 93.75 94 LEU A C 1
ATOM 746 O O . LEU A 1 94 ? -11.295 -19.244 15.985 1.00 93.75 94 LEU A O 1
ATOM 750 N N . GLN A 1 95 ? -12.465 -17.367 16.353 1.00 95.44 95 GLN A N 1
ATOM 751 C CA . GLN A 1 95 ? -13.741 -18.068 16.521 1.00 95.44 95 GLN A CA 1
ATOM 752 C C . GLN A 1 95 ? -14.137 -18.797 15.221 1.00 95.44 95 GLN A C 1
ATOM 754 O O . GLN A 1 95 ? -13.882 -18.252 14.135 1.00 95.44 95 GLN A O 1
ATOM 759 N N . PRO A 1 96 ? -14.776 -19.982 15.302 1.00 93.94 96 PRO A N 1
ATOM 760 C CA . PRO A 1 96 ? -15.099 -20.800 14.133 1.00 93.94 96 PRO A CA 1
ATOM 761 C C . PRO A 1 96 ? -15.827 -20.031 13.028 1.00 93.94 96 PRO A C 1
ATOM 763 O O . PRO A 1 96 ? -15.413 -20.088 11.873 1.00 93.94 96 PRO A O 1
ATOM 766 N N . GLU A 1 97 ? -16.822 -19.214 13.376 1.00 95.25 97 GLU A N 1
ATOM 767 C CA . GLU A 1 97 ? -17.619 -18.453 12.407 1.00 95.25 97 GLU A CA 1
ATOM 768 C C . GLU A 1 97 ? -16.773 -17.418 11.649 1.00 95.25 97 GLU A C 1
ATOM 770 O O . GLU A 1 97 ? -17.001 -17.133 10.470 1.00 95.25 97 GLU A O 1
ATOM 775 N N . VAL A 1 98 ? -15.770 -16.839 12.319 1.00 93.38 98 VAL A N 1
ATOM 776 C CA . VAL A 1 98 ? -14.850 -15.875 11.703 1.00 93.38 98 VAL A CA 1
ATOM 777 C C . VAL A 1 98 ? -13.880 -16.601 10.777 1.00 93.38 98 VAL A C 1
ATOM 779 O O . VAL A 1 98 ? -13.677 -16.153 9.648 1.00 93.38 98 VAL A O 1
ATOM 782 N N . SER A 1 99 ? -13.320 -17.724 11.231 1.00 94.00 99 SER A N 1
ATOM 783 C CA . SER A 1 99 ? -12.398 -18.562 10.456 1.00 94.00 99 SER A CA 1
ATOM 784 C C . SER A 1 99 ? -13.061 -19.101 9.183 1.00 94.00 99 SER A C 1
ATOM 786 O O . SER A 1 99 ? -12.517 -18.960 8.084 1.00 94.00 99 SER A O 1
ATOM 788 N N . GLU A 1 100 ? -14.288 -19.616 9.299 1.00 93.81 100 GLU A N 1
ATOM 789 C CA . GLU A 1 100 ? -15.103 -20.062 8.166 1.00 93.81 100 GLU A CA 1
ATOM 790 C C . GLU A 1 100 ? -15.359 -18.924 7.177 1.00 93.81 100 GLU A C 1
ATOM 792 O O . GLU A 1 100 ? -15.169 -19.096 5.972 1.00 93.81 100 GLU A O 1
ATOM 797 N N . ARG A 1 101 ? -15.701 -17.725 7.671 1.00 93.81 101 ARG A N 1
ATOM 798 C CA . ARG A 1 101 ? -15.900 -16.551 6.811 1.00 93.81 101 ARG A CA 1
ATOM 799 C C . ARG A 1 101 ? -14.627 -16.152 6.065 1.00 93.81 101 ARG A C 1
ATOM 801 O O . ARG A 1 101 ? -14.714 -15.810 4.887 1.00 93.81 101 ARG A O 1
ATOM 808 N N . MET A 1 102 ? -13.460 -16.196 6.712 1.00 92.94 102 MET A N 1
ATOM 809 C CA . MET A 1 102 ? -12.184 -15.897 6.044 1.00 92.94 102 MET A CA 1
ATOM 810 C C . MET A 1 102 ? -11.888 -16.892 4.914 1.00 92.94 102 MET A C 1
ATOM 812 O O . MET A 1 102 ? -11.348 -16.504 3.878 1.00 92.94 102 MET A O 1
ATOM 816 N N . LYS A 1 103 ? -12.294 -18.156 5.079 1.00 94.75 103 LYS A N 1
ATOM 817 C CA . LYS A 1 103 ? -12.090 -19.237 4.102 1.00 94.75 103 LYS A CA 1
ATOM 818 C C . LYS A 1 103 ? -13.233 -19.393 3.089 1.00 94.75 103 LYS A C 1
ATOM 820 O O . LYS A 1 103 ? -13.115 -20.185 2.163 1.00 94.75 103 LYS A O 1
ATOM 825 N N . ALA A 1 104 ? -14.308 -18.611 3.198 1.00 95.19 104 ALA A N 1
ATOM 826 C CA . ALA A 1 104 ? -15.499 -18.741 2.352 1.00 95.19 104 ALA A CA 1
ATOM 827 C C . ALA A 1 104 ? -15.317 -18.269 0.893 1.00 95.19 104 ALA A C 1
ATOM 829 O O . ALA A 1 104 ? -16.240 -18.387 0.092 1.00 95.19 104 ALA A O 1
ATOM 830 N N . HIS A 1 105 ? -14.149 -17.727 0.532 1.00 95.25 105 HIS A N 1
ATOM 831 C CA . HIS A 1 105 ? -13.839 -17.218 -0.812 1.00 95.25 105 HIS A CA 1
ATOM 832 C C . HIS A 1 105 ? -14.747 -16.074 -1.307 1.00 95.25 105 HIS A C 1
ATOM 834 O O . HIS A 1 105 ? -14.950 -15.902 -2.509 1.00 95.25 105 HIS A O 1
ATOM 840 N N . VAL A 1 106 ? -15.291 -15.278 -0.384 1.00 96.19 106 VAL A N 1
ATOM 841 C CA . VAL A 1 106 ? -16.238 -14.187 -0.680 1.00 96.19 106 VAL A CA 1
ATOM 842 C C . VAL A 1 106 ? -15.606 -12.796 -0.628 1.00 96.19 106 VAL A C 1
ATOM 844 O O . VAL A 1 106 ? -16.325 -11.801 -0.629 1.00 96.19 106 VAL A O 1
ATOM 847 N N . ALA A 1 107 ? -14.274 -12.688 -0.582 1.00 96.25 107 ALA A N 1
ATOM 848 C CA . ALA A 1 107 ? -13.622 -11.386 -0.647 1.00 96.25 107 ALA A CA 1
ATOM 849 C C . ALA A 1 107 ? -13.678 -10.836 -2.080 1.00 96.25 107 ALA A C 1
ATOM 851 O O . ALA A 1 107 ? -13.264 -11.506 -3.031 1.00 96.25 107 ALA A O 1
ATOM 852 N N . PHE A 1 108 ? -14.162 -9.608 -2.230 1.00 97.31 108 PHE A N 1
ATOM 853 C CA . PHE A 1 108 ? -14.245 -8.893 -3.500 1.00 97.31 108 PHE A CA 1
ATOM 854 C C . PHE A 1 108 ? -13.562 -7.531 -3.388 1.00 97.31 108 PHE A C 1
ATOM 856 O O . PHE A 1 108 ? -13.412 -6.987 -2.299 1.00 97.31 108 PHE A O 1
ATOM 863 N N . PHE A 1 109 ? -13.159 -6.995 -4.535 1.00 98.12 109 PHE A N 1
ATOM 864 C CA . PHE A 1 109 ? -12.585 -5.660 -4.661 1.00 98.12 109 PHE A CA 1
ATOM 865 C C . PHE A 1 109 ? -13.379 -4.880 -5.702 1.00 98.12 109 PHE A C 1
ATOM 867 O O . PHE A 1 109 ? -13.755 -5.437 -6.740 1.00 98.12 109 PHE A O 1
ATOM 874 N N . ASP A 1 110 ? -13.594 -3.592 -5.455 1.00 97.88 110 ASP A N 1
ATOM 875 C CA . ASP A 1 110 ? -13.847 -2.641 -6.528 1.00 97.88 110 ASP A CA 1
ATOM 876 C C . ASP A 1 110 ? -12.512 -2.203 -7.155 1.00 97.88 110 ASP A C 1
ATOM 878 O O . ASP A 1 110 ? -11.420 -2.457 -6.645 1.00 97.88 110 ASP A O 1
ATOM 882 N N . GLY A 1 111 ? -12.590 -1.587 -8.330 1.00 96.88 111 GLY A N 1
ATOM 883 C CA . GLY A 1 111 ? -11.421 -1.074 -9.030 1.00 96.88 111 GLY A CA 1
ATOM 884 C C . GLY A 1 111 ? -11.732 0.284 -9.627 1.00 96.88 111 GLY A C 1
ATOM 885 O O . GLY A 1 111 ? -12.771 0.468 -10.261 1.00 96.88 111 GLY A O 1
ATOM 886 N N . ARG A 1 112 ? -10.806 1.229 -9.470 1.00 96.38 112 ARG A N 1
ATOM 887 C CA . ARG A 1 112 ? -10.879 2.555 -10.088 1.00 96.38 112 ARG A CA 1
ATOM 888 C C . ARG A 1 112 ? -9.538 2.933 -10.695 1.00 96.38 112 ARG A C 1
ATOM 890 O O . ARG A 1 112 ? -8.489 2.510 -10.217 1.00 96.38 112 ARG A O 1
ATOM 897 N N . VAL A 1 113 ? -9.584 3.724 -11.761 1.00 95.38 113 VAL A N 1
ATOM 898 C CA . VAL A 1 113 ? -8.394 4.289 -12.403 1.00 95.38 113 VAL A CA 1
ATOM 899 C C . VAL A 1 113 ? -8.400 5.783 -12.137 1.00 95.38 113 VAL A C 1
ATOM 901 O O . VAL A 1 113 ? -9.368 6.459 -12.475 1.00 95.38 113 VAL A O 1
ATOM 904 N N . ILE A 1 114 ? -7.321 6.278 -11.540 1.00 94.56 114 ILE A N 1
ATOM 905 C CA . ILE A 1 114 ? -7.114 7.701 -11.285 1.00 94.56 114 ILE A CA 1
ATOM 906 C C . ILE A 1 114 ? -6.102 8.191 -12.326 1.00 94.56 114 ILE A C 1
ATOM 908 O O . ILE A 1 114 ? -4.935 7.803 -12.255 1.00 94.56 114 ILE A O 1
ATOM 912 N N . PRO A 1 115 ? -6.528 8.959 -13.343 1.00 92.06 115 PRO A N 1
ATOM 913 C CA . PRO A 1 115 ? -5.593 9.573 -14.269 1.00 92.06 115 PRO A CA 1
ATOM 914 C C . PRO A 1 115 ? -4.856 10.714 -13.562 1.00 92.06 115 PRO A C 1
ATOM 916 O O . PRO A 1 115 ? -5.472 11.577 -12.942 1.00 92.06 115 PRO A O 1
ATOM 919 N N . CYS A 1 116 ? -3.536 10.723 -13.691 1.00 92.38 116 CYS A N 1
ATOM 920 C CA . CYS A 1 116 ? -2.661 11.735 -13.115 1.00 92.38 116 CYS A CA 1
ATOM 921 C C . CYS A 1 116 ? -1.873 12.398 -14.245 1.00 92.38 116 CYS A C 1
ATOM 923 O O . CYS A 1 116 ? -1.275 11.705 -15.070 1.00 92.38 116 CYS A O 1
ATOM 925 N N . SER A 1 117 ? -1.880 13.729 -14.291 1.00 89.94 117 SER A N 1
ATOM 926 C CA . SER A 1 117 ? -1.251 14.494 -15.378 1.00 89.94 117 SER A CA 1
ATOM 927 C C . SER A 1 117 ? 0.248 14.704 -15.169 1.00 89.94 117 SER A C 1
ATOM 929 O O . SER A 1 117 ? 0.976 14.939 -16.129 1.00 89.94 117 SER A O 1
ATOM 931 N N . THR A 1 118 ? 0.716 14.635 -13.920 1.00 91.75 118 THR A N 1
ATOM 932 C CA . THR A 1 118 ? 2.113 14.904 -13.552 1.00 91.75 118 THR A CA 1
ATOM 933 C C . THR A 1 118 ? 2.633 13.883 -12.538 1.00 91.75 118 THR A C 1
ATOM 935 O O . THR A 1 118 ? 1.843 13.339 -11.760 1.00 91.75 118 THR A O 1
ATOM 938 N N . PRO A 1 119 ? 3.959 13.656 -12.480 1.00 90.62 119 PRO A N 1
ATOM 939 C CA . PRO A 1 119 ? 4.603 12.913 -11.396 1.00 90.62 119 PRO A CA 1
ATOM 940 C C . PRO A 1 119 ? 4.148 13.326 -9.992 1.00 90.62 119 PRO A C 1
ATOM 942 O O . PRO A 1 119 ? 3.791 12.465 -9.189 1.00 90.62 119 PRO A O 1
ATOM 945 N N . ALA A 1 120 ? 4.076 14.637 -9.739 1.00 93.06 120 ALA A N 1
ATOM 946 C CA . ALA A 1 120 ? 3.636 15.194 -8.465 1.00 93.06 120 ALA A CA 1
ATOM 947 C C . ALA A 1 120 ? 2.211 14.744 -8.111 1.00 93.06 120 ALA A C 1
ATOM 949 O O . ALA A 1 120 ? 1.998 14.230 -7.022 1.00 93.06 120 ALA A O 1
ATOM 950 N N . SER A 1 121 ? 1.262 14.795 -9.055 1.00 95.12 121 SER A N 1
ATOM 951 C CA . SER A 1 121 ? -0.123 14.367 -8.790 1.00 95.12 121 SER A CA 1
ATOM 952 C C . SER A 1 121 ? -0.255 12.874 -8.441 1.00 95.12 121 SER A C 1
ATOM 954 O O . SER A 1 121 ? -1.116 12.494 -7.643 1.00 95.12 121 SER A O 1
ATOM 956 N N . VAL A 1 122 ? 0.612 12.012 -8.994 1.00 94.94 122 VAL A N 1
ATOM 957 C CA . VAL A 1 122 ? 0.664 10.584 -8.621 1.00 94.94 122 VAL A CA 1
ATOM 958 C C . VAL A 1 122 ? 1.175 10.436 -7.189 1.00 94.94 122 VAL A C 1
ATOM 960 O O . VAL A 1 122 ? 0.582 9.712 -6.387 1.00 94.94 122 VAL A O 1
ATOM 963 N N . MET A 1 123 ? 2.271 11.129 -6.876 1.00 95.19 123 MET A N 1
ATOM 964 C CA . MET A 1 123 ? 2.887 11.121 -5.552 1.00 95.19 123 MET A CA 1
ATOM 965 C C . MET A 1 123 ? 1.923 11.657 -4.491 1.00 95.19 123 MET A C 1
ATOM 967 O O . MET A 1 123 ? 1.696 10.976 -3.496 1.00 95.19 123 MET A O 1
ATOM 971 N N . GLU A 1 124 ? 1.287 12.807 -4.722 1.00 95.50 124 GLU A N 1
ATOM 972 C CA . GLU A 1 124 ? 0.318 13.415 -3.803 1.00 95.50 124 GLU A CA 1
ATOM 973 C C . GLU A 1 124 ? -0.859 12.485 -3.519 1.00 95.50 124 GLU A C 1
ATOM 975 O O . GLU A 1 124 ? -1.281 12.360 -2.371 1.00 95.50 124 GLU A O 1
ATOM 980 N N . THR A 1 125 ? -1.354 11.780 -4.543 1.00 95.38 125 THR A N 1
ATOM 981 C CA . THR A 1 125 ? -2.434 10.799 -4.375 1.00 95.38 125 THR A CA 1
ATOM 982 C C . THR A 1 125 ? -2.034 9.718 -3.370 1.00 95.38 125 THR A C 1
ATOM 984 O O . THR A 1 125 ? -2.790 9.419 -2.448 1.00 95.38 125 THR A O 1
ATOM 987 N N . LEU A 1 126 ? -0.832 9.152 -3.502 1.00 95.88 126 LEU A N 1
ATOM 988 C CA . LEU A 1 126 ? -0.336 8.120 -2.587 1.00 95.88 126 LEU A CA 1
ATOM 989 C C . LEU A 1 126 ? 0.047 8.673 -1.215 1.00 95.88 126 LEU A C 1
ATOM 991 O O . LEU A 1 126 ? -0.228 8.030 -0.204 1.00 95.88 126 LEU A O 1
ATOM 995 N N . TYR A 1 127 ? 0.635 9.867 -1.166 1.00 95.94 127 TYR A N 1
ATOM 996 C CA . TYR A 1 127 ? 0.984 10.536 0.082 1.00 95.94 127 TYR A CA 1
ATOM 997 C C . TYR A 1 127 ? -0.266 10.819 0.910 1.00 95.94 127 TYR A C 1
ATOM 999 O O . TYR A 1 127 ? -0.299 10.535 2.106 1.00 95.94 127 TYR A O 1
ATOM 1007 N N . TRP A 1 128 ? -1.332 11.297 0.264 1.00 95.62 128 TRP A N 1
ATOM 1008 C CA . TRP A 1 128 ? -2.610 11.523 0.920 1.00 95.62 128 TRP A CA 1
ATOM 1009 C C . TRP A 1 128 ? -3.237 10.222 1.438 1.00 95.62 128 TRP A C 1
ATOM 1011 O O . TRP A 1 128 ? -3.740 10.184 2.563 1.00 95.62 128 TRP A O 1
ATOM 1021 N N . ARG A 1 129 ? -3.160 9.134 0.660 1.00 94.81 129 ARG A N 1
ATOM 1022 C CA . ARG A 1 129 ? -3.604 7.801 1.101 1.00 94.81 129 ARG A CA 1
ATOM 1023 C C . ARG A 1 129 ? -2.816 7.295 2.310 1.00 94.81 129 ARG A C 1
ATOM 1025 O O . ARG A 1 129 ? -3.435 6.836 3.257 1.00 94.81 129 ARG A O 1
ATOM 1032 N N . SER A 1 130 ? -1.494 7.432 2.313 1.00 95.75 130 SER A N 1
ATOM 1033 C CA . SER A 1 130 ? -0.631 6.945 3.396 1.00 95.75 130 SER A CA 1
ATOM 1034 C C . SER A 1 130 ? -0.712 7.791 4.664 1.00 95.75 130 SER A C 1
ATOM 1036 O O . SER A 1 130 ? -1.089 7.311 5.733 1.00 95.75 130 SER A O 1
ATOM 1038 N N . ASN A 1 131 ? -0.387 9.075 4.550 1.00 94.44 131 ASN A N 1
ATOM 1039 C CA . ASN A 1 131 ? -0.081 9.920 5.702 1.00 94.44 131 ASN A CA 1
ATOM 1040 C C . ASN A 1 131 ? -1.288 10.661 6.266 1.00 94.44 131 ASN A C 1
ATOM 1042 O O . ASN A 1 131 ? -1.228 11.141 7.396 1.00 94.44 131 ASN A O 1
ATOM 1046 N N . PHE A 1 132 ? -2.374 10.757 5.501 1.00 93.38 132 PHE A N 1
ATOM 1047 C CA . PHE A 1 132 ? -3.589 11.423 5.954 1.00 93.38 132 PHE A CA 1
ATOM 1048 C C . PHE A 1 132 ? -4.706 10.424 6.165 1.00 93.38 132 PHE A C 1
ATOM 1050 O O . PHE A 1 132 ? -5.124 10.227 7.301 1.00 93.38 132 PHE A O 1
ATOM 1057 N N . ASP A 1 133 ? -5.195 9.784 5.103 1.00 93.94 133 ASP A N 1
ATOM 1058 C CA . ASP A 1 133 ? -6.338 8.887 5.253 1.00 93.94 133 ASP A CA 1
ATOM 1059 C C . ASP A 1 133 ? -5.971 7.612 6.007 1.00 93.94 133 ASP A C 1
ATOM 1061 O O . ASP A 1 133 ? -6.678 7.218 6.934 1.00 93.94 133 ASP A O 1
ATOM 1065 N N . GLY A 1 134 ? -4.833 7.014 5.666 1.00 93.50 134 GLY A N 1
ATOM 1066 C CA . GLY A 1 134 ? -4.397 5.776 6.278 1.00 93.50 134 GLY A CA 1
ATOM 1067 C C . GLY A 1 134 ? -4.092 5.933 7.757 1.00 93.50 134 GLY A C 1
ATOM 1068 O O . GLY A 1 134 ? -4.687 5.232 8.580 1.00 93.50 134 GLY A O 1
ATOM 1069 N N . LEU A 1 135 ? -3.276 6.928 8.104 1.00 94.62 135 LEU A N 1
ATOM 1070 C CA . LEU A 1 135 ? -2.989 7.269 9.495 1.00 94.62 135 LEU A CA 1
ATOM 1071 C C . LEU A 1 135 ? -4.265 7.618 10.278 1.00 94.62 135 LEU A C 1
ATOM 1073 O O . LEU A 1 135 ? -4.455 7.159 11.404 1.00 94.62 135 LEU A O 1
ATOM 1077 N N . ARG A 1 136 ? -5.189 8.375 9.673 1.00 94.81 136 ARG A N 1
ATOM 1078 C CA . ARG A 1 136 ? -6.490 8.692 10.276 1.00 94.81 136 ARG A CA 1
ATOM 1079 C C . ARG A 1 136 ? -7.294 7.434 10.601 1.00 94.81 136 ARG A C 1
ATOM 1081 O O . ARG A 1 136 ? -7.836 7.327 11.704 1.00 94.81 136 ARG A O 1
ATOM 1088 N N . ASN A 1 137 ? -7.384 6.506 9.652 1.00 94.44 137 ASN A N 1
ATOM 1089 C CA . ASN A 1 137 ? -8.114 5.253 9.824 1.00 94.44 137 ASN A CA 1
ATOM 1090 C C . ASN A 1 137 ? -7.445 4.377 10.892 1.00 94.44 137 ASN A C 1
ATOM 1092 O O . ASN A 1 137 ? -8.140 3.838 11.752 1.00 94.44 137 ASN A O 1
ATOM 1096 N N . ALA A 1 138 ? -6.109 4.315 10.908 1.00 95.31 138 ALA A N 1
ATOM 1097 C CA . ALA A 1 138 ? -5.342 3.594 11.920 1.00 95.31 138 ALA A CA 1
ATOM 1098 C C . ALA A 1 138 ? -5.617 4.133 13.333 1.00 95.31 138 ALA A C 1
ATOM 1100 O O . ALA A 1 138 ? -6.033 3.371 14.207 1.00 95.31 138 ALA A O 1
ATOM 1101 N N . ILE A 1 139 ? -5.488 5.451 13.539 1.00 95.56 139 ILE A N 1
ATOM 1102 C CA . ILE A 1 139 ? -5.778 6.100 14.830 1.00 95.56 139 ILE A CA 1
ATOM 1103 C C . ILE A 1 139 ? -7.212 5.800 15.265 1.00 95.56 139 ILE A C 1
ATOM 1105 O O . ILE A 1 139 ? -7.446 5.451 16.422 1.00 95.56 139 ILE A O 1
ATOM 1109 N N . SER A 1 140 ? -8.178 5.911 14.348 1.00 95.56 140 SER A N 1
ATOM 1110 C CA . SER A 1 140 ? -9.580 5.691 14.698 1.00 95.56 140 SER A CA 1
ATOM 1111 C C . SER A 1 140 ? -9.873 4.237 15.069 1.00 95.56 140 SER A C 1
ATOM 1113 O O . SER A 1 140 ? -10.559 4.000 16.062 1.00 95.56 140 SER A O 1
ATOM 1115 N N . HIS A 1 141 ? -9.331 3.262 14.333 1.00 94.88 141 HIS A N 1
ATOM 1116 C CA . HIS A 1 141 ? -9.493 1.843 14.659 1.00 94.88 141 HIS A CA 1
ATOM 1117 C C . HIS A 1 141 ? -8.864 1.494 16.010 1.00 94.88 141 HIS A C 1
ATOM 1119 O O . HIS A 1 141 ? -9.494 0.818 16.825 1.00 94.88 141 HIS A O 1
ATOM 1125 N N . ILE A 1 142 ? -7.663 2.007 16.285 1.00 95.81 142 ILE A N 1
ATOM 1126 C CA . ILE A 1 142 ? -6.995 1.787 17.571 1.00 95.81 142 ILE A CA 1
ATOM 1127 C C . ILE A 1 142 ? -7.800 2.443 18.699 1.00 95.81 142 ILE A C 1
ATOM 1129 O O . ILE A 1 142 ? -8.076 1.808 19.713 1.00 95.81 142 ILE A O 1
ATOM 1133 N N . ALA A 1 143 ? -8.275 3.676 18.516 1.00 96.62 143 ALA A N 1
ATOM 1134 C CA . ALA A 1 143 ? -9.110 4.346 19.510 1.00 96.62 143 ALA A CA 1
ATOM 1135 C C . ALA A 1 143 ? -10.404 3.570 19.810 1.00 96.62 143 ALA A C 1
ATOM 1137 O O . ALA A 1 143 ? -10.766 3.422 20.978 1.00 96.62 143 ALA A O 1
ATOM 1138 N N . GLN A 1 144 ? -11.077 3.034 18.788 1.00 96.25 144 GLN A N 1
ATOM 1139 C CA . GLN A 1 144 ? -12.302 2.235 18.942 1.00 96.25 144 GLN A CA 1
ATOM 1140 C C . GLN A 1 144 ? -12.076 0.906 19.673 1.00 96.25 144 GLN A C 1
ATOM 1142 O O . GLN A 1 144 ? -13.008 0.386 20.285 1.00 96.25 144 GLN A O 1
ATOM 1147 N N . HIS A 1 145 ? -10.852 0.373 19.660 1.00 95.19 145 HIS A N 1
ATOM 1148 C CA . HIS A 1 145 ? -10.502 -0.796 20.463 1.00 95.19 145 HIS A CA 1
ATOM 1149 C C . HIS A 1 145 ? -10.481 -0.478 21.970 1.00 95.19 145 HIS A C 1
ATOM 1151 O O . HIS A 1 145 ? -10.894 -1.299 22.787 1.00 95.19 145 HIS A O 1
ATOM 1157 N N . TYR A 1 146 ? -10.041 0.727 22.350 1.00 96.31 146 TYR A N 1
ATOM 1158 C CA . TYR A 1 146 ? -9.853 1.113 23.756 1.00 96.31 146 TYR A CA 1
ATOM 1159 C C . TYR A 1 146 ? -10.998 1.927 24.365 1.00 96.31 146 TYR A C 1
ATOM 1161 O O . TYR A 1 146 ? -11.123 1.985 25.596 1.00 96.31 146 TYR A O 1
ATOM 1169 N N . PHE A 1 147 ? -11.806 2.585 23.534 1.00 97.00 147 PHE A N 1
ATOM 1170 C CA . PHE A 1 147 ? -12.860 3.495 23.964 1.00 97.00 147 PHE A CA 1
ATOM 1171 C C . PHE A 1 147 ? -14.194 3.150 23.317 1.00 97.00 147 PHE A C 1
ATOM 1173 O O . PHE A 1 147 ? -14.283 2.766 22.156 1.00 97.00 147 PHE A O 1
ATOM 1180 N N . THR A 1 148 ? -15.269 3.355 24.074 1.00 96.44 148 THR A N 1
ATOM 1181 C CA . THR A 1 148 ? -16.622 3.161 23.556 1.00 96.44 148 THR A CA 1
ATOM 1182 C C . THR A 1 148 ? -16.990 4.256 22.560 1.00 96.44 148 THR A C 1
ATOM 1184 O O . THR A 1 148 ? -16.525 5.396 22.650 1.00 96.44 148 THR A O 1
ATOM 1187 N N . PHE A 1 149 ? -17.920 3.938 21.657 1.00 94.88 149 PHE A N 1
ATOM 1188 C CA . PHE A 1 149 ? -18.453 4.889 20.680 1.00 94.88 149 PHE A CA 1
ATOM 1189 C C . PHE A 1 149 ? -18.902 6.213 21.319 1.00 94.88 149 PHE A C 1
ATOM 1191 O O . PHE A 1 149 ? -18.594 7.283 20.803 1.00 94.88 149 PHE A O 1
ATOM 1198 N N . LYS A 1 150 ? -19.557 6.156 22.487 1.00 96.44 150 LYS A N 1
ATOM 1199 C CA . LYS A 1 150 ? -20.051 7.342 23.204 1.00 96.44 150 LYS A CA 1
ATOM 1200 C C . LYS A 1 150 ? -18.934 8.324 23.583 1.00 96.44 150 LYS A C 1
ATOM 1202 O O . LYS A 1 150 ? -19.172 9.525 23.612 1.00 96.44 150 LYS A O 1
ATOM 1207 N N . ILE A 1 151 ? -17.734 7.825 23.883 1.00 95.19 151 ILE A N 1
ATOM 1208 C CA . ILE A 1 151 ? -16.577 8.663 24.238 1.00 95.19 151 ILE A CA 1
ATOM 1209 C C . ILE A 1 151 ? -15.972 9.303 22.982 1.00 95.19 151 ILE A C 1
ATOM 1211 O O . ILE A 1 151 ? -15.583 10.472 23.010 1.00 95.19 151 ILE A O 1
ATOM 1215 N N . LEU A 1 152 ? -15.899 8.539 21.889 1.00 96.19 152 LEU A N 1
ATOM 1216 C CA . LEU A 1 152 ? -15.266 8.957 20.634 1.00 96.19 152 LEU A CA 1
ATOM 1217 C C . LEU A 1 152 ? -16.172 9.823 19.750 1.00 96.19 152 LEU A C 1
ATOM 1219 O O . LEU A 1 152 ? -15.681 10.529 18.868 1.00 96.19 152 LEU A O 1
ATOM 1223 N N . GLN A 1 153 ? -17.486 9.794 19.975 1.00 94.56 153 GLN A N 1
ATOM 1224 C CA . GLN A 1 153 ? -18.450 10.545 19.181 1.00 94.56 153 GLN A CA 1
ATOM 1225 C C . GLN A 1 153 ? -18.122 12.049 19.182 1.00 94.56 153 GLN A C 1
ATOM 1227 O O . GLN A 1 153 ? -17.972 12.682 20.227 1.00 94.56 153 GLN A O 1
ATOM 1232 N N . GLY A 1 154 ? -18.000 12.624 17.982 1.00 94.12 154 GLY A N 1
ATOM 1233 C CA . GLY A 1 154 ? -17.680 14.042 17.786 1.00 94.12 154 GLY A CA 1
ATOM 1234 C C . GLY A 1 154 ? -16.233 14.430 18.110 1.00 94.12 154 GLY A C 1
ATOM 1235 O O . GLY A 1 154 ? -15.912 15.618 18.103 1.00 94.12 154 GLY A O 1
ATOM 1236 N N . LYS A 1 155 ? -15.346 13.469 18.403 1.00 96.12 155 LYS A N 1
ATOM 1237 C CA . LYS A 1 155 ? -13.929 13.744 18.664 1.00 96.12 155 LYS A CA 1
ATOM 1238 C C . LYS A 1 155 ? -13.131 13.756 17.368 1.00 96.12 155 LYS A C 1
ATOM 1240 O O . LYS A 1 155 ? -13.204 12.819 16.571 1.00 96.12 155 LYS A O 1
ATOM 1245 N N . SER A 1 156 ? -12.331 14.808 17.194 1.00 95.94 156 SER A N 1
ATOM 1246 C CA . SER A 1 156 ? -11.327 14.867 16.134 1.00 95.94 156 SER A CA 1
ATOM 1247 C C . SER A 1 156 ? -10.280 13.772 16.328 1.00 95.94 156 SER A C 1
ATOM 1249 O O . SER A 1 156 ? -10.095 13.250 17.425 1.00 95.94 156 SER A O 1
ATOM 1251 N N . ILE A 1 157 ? -9.563 13.450 15.260 1.00 94.38 157 ILE A N 1
ATOM 1252 C CA . ILE A 1 157 ? -8.550 12.388 15.252 1.00 94.38 157 ILE A CA 1
ATOM 1253 C C . ILE A 1 157 ? -7.401 12.706 16.205 1.00 94.38 157 ILE A C 1
ATOM 1255 O O . ILE A 1 157 ? -6.993 11.844 16.973 1.00 94.38 157 ILE A O 1
ATOM 1259 N N . LEU A 1 158 ? -6.971 13.970 16.241 1.00 95.31 158 LEU A N 1
ATOM 1260 C CA . LEU A 1 158 ? -6.009 14.455 17.232 1.00 95.31 158 LEU A CA 1
ATOM 1261 C C . LEU A 1 158 ? -6.515 14.217 18.656 1.00 95.31 158 LEU A C 1
ATOM 1263 O O . LEU A 1 158 ? -5.772 13.723 19.494 1.00 95.31 158 LEU A O 1
ATOM 1267 N N . LYS A 1 159 ? -7.805 14.466 18.922 1.00 97.19 159 LYS A N 1
ATOM 1268 C CA . LYS A 1 159 ? -8.359 14.244 20.259 1.00 97.19 159 LYS A CA 1
ATOM 1269 C C . LYS A 1 159 ? -8.461 12.763 20.627 1.00 97.19 159 LYS A C 1
ATOM 1271 O O . LYS A 1 159 ? -8.305 12.413 21.793 1.00 97.19 159 LYS A O 1
ATOM 1276 N N . GLN A 1 160 ? -8.719 11.896 19.647 1.00 97.25 160 GLN A N 1
ATOM 1277 C CA . GLN A 1 160 ? -8.687 10.443 19.845 1.00 97.25 160 GLN A CA 1
ATOM 1278 C C . GLN A 1 160 ? -7.268 9.968 20.187 1.00 97.25 160 GLN A C 1
ATOM 1280 O O . GLN A 1 160 ? -7.102 9.177 21.114 1.00 97.25 160 GLN A O 1
ATOM 1285 N N . TYR A 1 161 ? -6.255 10.505 19.501 1.00 96.31 161 TYR A N 1
ATOM 1286 C CA . TYR A 1 161 ? -4.851 10.244 19.808 1.00 96.31 161 TYR A CA 1
ATOM 1287 C C . TYR A 1 161 ? -4.459 10.731 21.212 1.00 96.31 161 TYR A C 1
ATOM 1289 O O . TYR A 1 161 ? -3.924 9.956 22.000 1.00 96.31 161 TYR A O 1
ATOM 1297 N N . GLU A 1 162 ? -4.816 11.966 21.576 1.00 97.06 162 GLU A N 1
ATOM 1298 C CA . GLU A 1 162 ? -4.590 12.494 22.929 1.00 97.06 162 GLU A CA 1
ATOM 1299 C C . GLU A 1 162 ? -5.219 11.598 24.006 1.00 97.06 162 GLU A C 1
ATOM 1301 O O . GLU A 1 162 ? -4.603 11.341 25.034 1.00 97.06 162 GLU A O 1
ATOM 1306 N N . TYR A 1 163 ? -6.422 11.060 23.775 1.00 97.25 163 TYR A N 1
ATOM 1307 C CA . TYR A 1 163 ? -7.052 10.139 24.727 1.00 97.25 163 TYR A CA 1
ATOM 1308 C C . TYR A 1 163 ? -6.270 8.835 24.896 1.00 97.25 163 TYR A C 1
ATOM 1310 O O . TYR A 1 163 ? -6.125 8.363 26.028 1.00 97.25 163 TYR A O 1
ATOM 1318 N N . LEU A 1 164 ? -5.750 8.262 23.807 1.00 96.94 164 LEU A N 1
ATOM 1319 C CA . LEU A 1 164 ? -4.884 7.081 23.869 1.00 96.94 164 LEU A CA 1
ATOM 1320 C C . LEU A 1 164 ? -3.625 7.369 24.698 1.00 96.94 164 LEU A C 1
ATOM 1322 O O . LEU A 1 164 ? -3.308 6.613 25.621 1.00 96.94 164 LEU A O 1
ATOM 1326 N N . LEU A 1 165 ? -2.977 8.506 24.451 1.00 96.88 165 LEU A N 1
ATOM 1327 C CA . LEU A 1 165 ? -1.754 8.887 25.149 1.00 96.88 165 LEU A CA 1
ATOM 1328 C C . LEU A 1 165 ? -2.002 9.214 26.629 1.00 96.88 165 LEU A C 1
ATOM 1330 O O . LEU A 1 165 ? -1.310 8.720 27.517 1.00 96.88 165 LEU A O 1
ATOM 1334 N N . GLU A 1 166 ? -3.016 10.019 26.935 1.00 96.69 166 GLU A N 1
ATOM 1335 C CA . GLU A 1 166 ? -3.258 10.515 28.291 1.00 96.69 166 GLU A CA 1
ATOM 1336 C C . GLU A 1 166 ? -3.883 9.454 29.199 1.00 96.69 166 GLU A C 1
ATOM 1338 O O . GLU A 1 166 ? -3.442 9.292 30.343 1.00 96.69 166 GLU A O 1
ATOM 1343 N N . GLN A 1 167 ? -4.900 8.738 28.703 1.00 96.56 167 GLN A N 1
ATOM 1344 C CA . GLN A 1 167 ? -5.734 7.849 29.520 1.00 96.56 167 GLN A CA 1
ATOM 1345 C C . GLN A 1 167 ? -5.299 6.389 29.447 1.00 96.56 167 GLN A C 1
ATOM 1347 O O . GLN A 1 167 ? -5.485 5.654 30.416 1.00 96.56 167 GLN A O 1
ATOM 1352 N N . LYS A 1 168 ? -4.749 5.953 28.308 1.00 96.38 168 LYS A N 1
ATOM 1353 C CA . LYS A 1 168 ? -4.264 4.576 28.129 1.00 96.38 168 LYS A CA 1
ATOM 1354 C C . LYS A 1 168 ? -2.744 4.467 28.180 1.00 96.38 168 LYS A C 1
ATOM 1356 O O . LYS A 1 168 ? -2.256 3.352 28.308 1.00 96.38 168 LYS A O 1
ATOM 1361 N N . LYS A 1 169 ? -2.020 5.596 28.160 1.00 96.81 169 LYS A N 1
ATOM 1362 C CA . LYS A 1 169 ? -0.548 5.645 28.126 1.00 96.81 169 LYS A CA 1
ATOM 1363 C C . LYS A 1 169 ? 0.025 4.910 26.912 1.00 96.81 169 LYS A C 1
ATOM 1365 O O . LYS A 1 169 ? 1.053 4.253 27.015 1.00 96.81 169 LYS A O 1
ATOM 1370 N N . ILE A 1 170 ? -0.670 5.017 25.779 1.00 95.12 170 ILE A N 1
ATOM 1371 C CA . ILE A 1 170 ? -0.270 4.409 24.510 1.00 95.12 170 ILE A CA 1
ATOM 1372 C C . ILE A 1 170 ? 0.204 5.523 23.585 1.00 95.12 170 ILE A C 1
ATOM 1374 O O . ILE A 1 170 ? -0.614 6.306 23.100 1.00 95.12 170 ILE A O 1
ATOM 1378 N N . ASP A 1 171 ? 1.511 5.573 23.339 1.00 94.38 171 ASP A N 1
ATOM 1379 C CA . ASP A 1 171 ? 2.057 6.282 22.186 1.00 94.38 171 ASP A CA 1
ATOM 1380 C C . ASP A 1 171 ? 1.939 5.366 20.963 1.00 94.38 171 ASP A C 1
ATOM 1382 O O . ASP A 1 171 ? 2.417 4.232 20.971 1.00 94.38 171 ASP A O 1
ATOM 1386 N N . LEU A 1 172 ? 1.246 5.834 19.926 1.00 91.94 172 LEU A N 1
ATOM 1387 C CA . LEU A 1 172 ? 0.972 5.028 18.739 1.00 91.94 172 LEU A CA 1
ATOM 1388 C C . LEU A 1 172 ? 2.235 4.697 17.951 1.00 91.94 172 LEU A C 1
ATOM 1390 O O . LEU A 1 172 ? 2.311 3.604 17.391 1.00 91.94 172 LEU A O 1
ATOM 1394 N N . PHE A 1 173 ? 3.184 5.631 17.895 1.00 91.12 173 PHE A N 1
ATOM 1395 C CA . PHE A 1 173 ? 4.384 5.503 17.072 1.00 91.12 173 PHE A CA 1
ATOM 1396 C C . PHE A 1 173 ? 5.408 4.554 17.698 1.00 91.12 173 PHE A C 1
ATOM 1398 O O . PHE A 1 173 ? 6.167 3.923 16.968 1.00 91.12 173 PHE A O 1
ATOM 1405 N N . ASP A 1 174 ? 5.357 4.389 19.022 1.00 92.88 174 ASP A N 1
ATOM 1406 C CA . ASP A 1 174 ? 6.172 3.414 19.750 1.00 92.88 174 ASP A CA 1
ATOM 1407 C C . ASP A 1 174 ? 5.473 2.050 19.878 1.00 92.88 174 ASP A C 1
ATOM 1409 O O . ASP A 1 174 ? 6.122 1.004 19.859 1.00 92.88 174 ASP A O 1
ATOM 1413 N N . ALA A 1 175 ? 4.142 2.037 20.032 1.00 94.00 175 ALA A N 1
ATOM 1414 C CA . ALA A 1 175 ? 3.395 0.812 20.326 1.00 94.00 175 ALA A CA 1
ATOM 1415 C C . ALA A 1 175 ? 3.043 -0.026 19.087 1.00 94.00 175 ALA A C 1
ATOM 1417 O O . ALA A 1 175 ? 2.822 -1.232 19.214 1.00 94.00 175 ALA A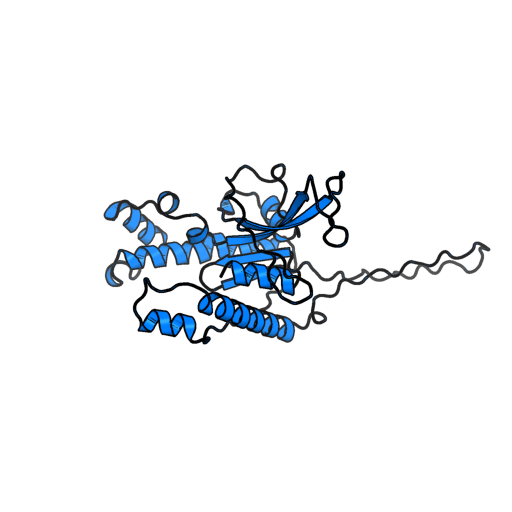 O 1
ATOM 1418 N N . TYR A 1 176 ? 2.952 0.587 17.903 1.00 93.50 176 TYR A N 1
ATOM 1419 C CA . TYR A 1 176 ? 2.532 -0.091 16.677 1.00 93.50 176 TYR A CA 1
ATOM 1420 C C . TYR A 1 176 ? 3.580 0.049 15.579 1.00 93.50 176 TYR A C 1
ATOM 1422 O O . TYR A 1 176 ? 4.114 1.125 15.336 1.00 93.50 176 TYR A O 1
ATOM 1430 N N . SER A 1 177 ? 3.824 -1.041 14.847 1.00 92.88 177 SER A N 1
ATOM 1431 C CA . SER A 1 177 ? 4.722 -1.008 13.693 1.00 92.88 177 SER A CA 1
ATOM 1432 C C . SER A 1 177 ? 4.199 -0.064 12.610 1.00 92.88 177 SER A C 1
ATOM 1434 O O . SER A 1 177 ? 2.994 -0.039 12.334 1.00 92.88 177 SER A O 1
ATOM 1436 N N . SER A 1 178 ? 5.118 0.590 11.899 1.00 93.19 178 SER A N 1
ATOM 1437 C CA . SER A 1 178 ? 4.829 1.487 10.775 1.00 93.19 178 SER A CA 1
ATOM 1438 C C . SER A 1 178 ? 3.839 0.906 9.761 1.00 93.19 178 SER A C 1
ATOM 1440 O O . SER A 1 178 ? 3.003 1.649 9.254 1.00 93.19 178 SER A O 1
ATOM 1442 N N . GLU A 1 179 ? 3.859 -0.413 9.508 1.00 93.56 179 GLU A N 1
ATOM 1443 C CA . GLU A 1 179 ? 2.938 -1.078 8.569 1.00 93.56 179 GLU A CA 1
ATOM 1444 C C . GLU A 1 179 ? 1.454 -0.817 8.900 1.00 93.56 179 GLU A C 1
ATOM 1446 O O . GLU A 1 179 ? 0.637 -0.685 7.987 1.00 93.56 179 GLU A O 1
ATOM 1451 N N . PHE A 1 180 ? 1.099 -0.680 10.183 1.00 92.94 180 PHE A N 1
ATOM 1452 C CA . PHE A 1 180 ? -0.271 -0.377 10.613 1.00 92.94 180 PHE A CA 1
ATOM 1453 C C . PHE A 1 180 ? -0.614 1.111 10.517 1.00 92.94 180 PHE A C 1
ATOM 1455 O O . PHE A 1 180 ? -1.775 1.453 10.291 1.00 92.94 180 PHE A O 1
ATOM 1462 N N . LEU A 1 181 ? 0.380 1.987 10.677 1.00 94.38 181 LEU A N 1
ATOM 1463 C CA . LEU A 1 181 ? 0.195 3.440 10.700 1.00 94.38 181 LEU A CA 1
ATOM 1464 C C . LEU A 1 181 ? 0.211 4.045 9.294 1.00 94.38 181 LEU A C 1
ATOM 1466 O O . LEU A 1 181 ? -0.644 4.861 8.958 1.00 94.38 181 LEU A O 1
ATOM 1470 N N . TYR A 1 182 ? 1.161 3.611 8.468 1.00 95.38 182 TYR A N 1
ATOM 1471 C CA . TYR A 1 182 ? 1.448 4.185 7.154 1.00 95.38 182 TYR A CA 1
ATOM 1472 C C . TYR A 1 182 ? 1.156 3.220 5.999 1.00 95.38 182 TYR A C 1
ATOM 1474 O O . TYR A 1 182 ? 1.238 3.608 4.837 1.00 95.38 182 TYR A O 1
ATOM 1482 N N . GLY A 1 183 ? 0.783 1.967 6.276 1.00 95.88 183 GLY A N 1
ATOM 1483 C CA . GLY A 1 183 ? 0.603 0.938 5.248 1.00 95.88 183 GLY A CA 1
ATOM 1484 C C . GLY A 1 183 ? 1.934 0.380 4.746 1.00 95.88 183 GLY A C 1
ATOM 1485 O O . GLY A 1 183 ? 2.994 0.668 5.295 1.00 95.88 183 GLY A O 1
ATOM 1486 N N . THR A 1 184 ? 1.906 -0.430 3.692 1.00 96.81 184 THR A N 1
ATOM 1487 C CA . THR A 1 184 ? 3.097 -1.124 3.186 1.00 96.81 184 THR A CA 1
ATOM 1488 C C . THR A 1 184 ? 3.316 -0.842 1.706 1.00 96.81 184 THR A C 1
ATOM 1490 O O . THR A 1 184 ? 2.451 -1.082 0.859 1.00 96.81 184 THR A O 1
ATOM 1493 N N . TRP A 1 185 ? 4.525 -0.393 1.387 1.00 96.94 185 TRP A N 1
ATOM 1494 C CA . TRP A 1 185 ? 5.028 -0.198 0.034 1.00 96.94 185 TRP A CA 1
ATOM 1495 C C . TRP A 1 185 ? 5.622 -1.495 -0.501 1.00 96.94 185 TRP A C 1
ATOM 1497 O O . TRP A 1 185 ? 6.279 -2.223 0.235 1.00 96.94 185 TRP A O 1
ATOM 1507 N N . VAL A 1 186 ? 5.445 -1.767 -1.792 1.00 97.06 186 VAL A N 1
ATOM 1508 C CA . VAL A 1 186 ? 5.950 -2.957 -2.486 1.00 97.06 186 VAL A CA 1
ATOM 1509 C C . VAL A 1 186 ? 6.594 -2.542 -3.807 1.00 97.06 186 VAL A C 1
ATOM 1511 O O . VAL A 1 186 ? 5.922 -1.990 -4.680 1.00 97.06 186 VAL A O 1
ATOM 1514 N N . LYS A 1 187 ? 7.885 -2.848 -3.999 1.00 95.62 187 LYS A N 1
ATOM 1515 C CA . LYS A 1 187 ? 8.598 -2.613 -5.276 1.00 95.62 187 LYS A CA 1
ATOM 1516 C C . LYS A 1 187 ? 9.597 -3.724 -5.583 1.00 95.62 187 LYS A C 1
ATOM 1518 O O . LYS A 1 187 ? 9.932 -4.538 -4.724 1.00 95.62 187 LYS A O 1
ATOM 1523 N N . LYS A 1 188 ? 10.106 -3.754 -6.819 1.00 94.38 188 LYS A N 1
ATOM 1524 C CA . LYS A 1 188 ? 11.222 -4.640 -7.189 1.00 94.38 188 LYS A CA 1
ATOM 1525 C C . LYS A 1 188 ? 12.527 -4.081 -6.627 1.00 94.38 188 LYS A C 1
ATOM 1527 O O . LYS A 1 188 ? 12.764 -2.897 -6.740 1.00 94.38 188 LYS A O 1
ATOM 1532 N N . GLN A 1 189 ? 13.424 -4.905 -6.119 1.00 93.50 189 GLN A N 1
ATOM 1533 C CA . GLN A 1 189 ? 14.793 -4.522 -5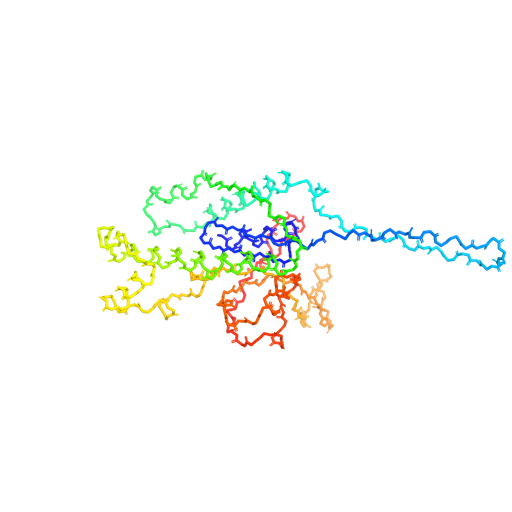.772 1.00 93.50 189 GLN A CA 1
ATOM 1534 C C . GLN A 1 189 ? 15.757 -5.356 -6.611 1.00 93.50 189 GLN A C 1
ATOM 1536 O O . GLN A 1 189 ? 15.546 -6.563 -6.774 1.00 93.50 189 GLN A O 1
ATOM 1541 N N . LYS A 1 190 ? 16.803 -4.722 -7.146 1.00 91.12 190 LYS A N 1
ATOM 1542 C CA . LYS A 1 190 ? 17.931 -5.439 -7.744 1.00 91.12 190 LYS A CA 1
ATOM 1543 C C . LYS A 1 190 ? 18.875 -5.888 -6.639 1.00 91.12 190 LYS A C 1
ATOM 1545 O O . LYS A 1 190 ? 19.164 -5.125 -5.728 1.00 91.12 190 LYS A O 1
ATOM 1550 N N . PHE A 1 191 ? 19.352 -7.118 -6.723 1.00 88.00 191 PHE A N 1
ATOM 1551 C CA . PHE A 1 191 ? 20.390 -7.608 -5.829 1.00 88.00 191 PHE A CA 1
ATOM 1552 C C . PHE A 1 191 ? 21.391 -8.445 -6.612 1.00 88.00 191 PHE A C 1
ATOM 1554 O O . PHE A 1 191 ? 21.051 -9.078 -7.620 1.00 88.00 191 PHE A O 1
ATOM 1561 N N . LEU A 1 192 ? 22.634 -8.415 -6.147 1.00 89.88 192 LEU A N 1
ATOM 1562 C CA . LEU A 1 192 ? 23.714 -9.198 -6.711 1.00 89.88 192 LEU A CA 1
ATOM 1563 C C . LEU A 1 192 ? 23.705 -10.585 -6.064 1.00 89.88 192 LEU A C 1
ATOM 1565 O O . LEU A 1 192 ? 23.766 -10.698 -4.841 1.00 89.88 192 LEU A O 1
ATOM 1569 N N . LEU A 1 193 ? 23.607 -11.638 -6.874 1.00 87.00 193 LEU A N 1
ATOM 1570 C CA . LEU A 1 193 ? 23.711 -13.015 -6.402 1.00 87.00 193 LEU A CA 1
ATOM 1571 C C . LEU A 1 193 ? 25.156 -13.489 -6.633 1.00 87.00 193 LEU A C 1
ATOM 1573 O O . LEU A 1 193 ? 25.516 -13.676 -7.796 1.00 87.00 193 LEU A O 1
ATOM 1577 N N . PRO A 1 194 ? 25.986 -13.648 -5.580 1.00 82.50 194 PRO A N 1
ATOM 1578 C CA . PRO A 1 194 ? 27.430 -13.847 -5.732 1.00 82.50 194 PRO A CA 1
ATOM 1579 C C . PRO A 1 194 ? 27.818 -15.231 -6.260 1.00 82.50 194 PRO A C 1
ATOM 1581 O O . PRO A 1 194 ? 28.838 -15.341 -6.918 1.00 82.50 194 PRO A O 1
ATOM 1584 N N . ASN A 1 195 ? 27.005 -16.264 -6.015 1.00 82.81 195 ASN A N 1
ATOM 1585 C CA . ASN A 1 195 ? 27.279 -17.639 -6.450 1.00 82.81 195 ASN A CA 1
ATOM 1586 C C . ASN A 1 195 ? 26.019 -18.287 -7.056 1.00 82.81 195 ASN A C 1
ATOM 1588 O O . ASN A 1 195 ? 25.430 -19.177 -6.434 1.00 82.81 195 ASN A O 1
ATOM 1592 N N . PRO A 1 196 ? 25.524 -17.820 -8.219 1.00 84.06 196 PRO A N 1
ATOM 1593 C CA . PRO A 1 196 ? 24.352 -18.423 -8.834 1.00 84.06 196 PRO A CA 1
ATOM 1594 C C . PRO A 1 196 ? 24.651 -19.850 -9.300 1.00 84.06 196 PRO A C 1
ATOM 1596 O O . PRO A 1 196 ? 25.695 -20.117 -9.889 1.00 84.06 196 PRO A O 1
ATOM 1599 N N . ILE A 1 197 ? 23.696 -20.753 -9.104 1.00 86.00 197 ILE A N 1
ATOM 1600 C CA . ILE A 1 197 ? 23.713 -22.082 -9.721 1.00 86.00 197 ILE A CA 1
ATOM 1601 C C . ILE A 1 197 ? 22.889 -22.005 -11.006 1.00 86.00 197 ILE A C 1
ATOM 1603 O O . ILE A 1 197 ? 21.770 -21.481 -11.012 1.00 86.00 197 ILE A O 1
ATOM 1607 N N . ASN A 1 198 ? 23.429 -22.507 -12.113 1.00 82.00 198 ASN A N 1
ATOM 1608 C CA . ASN A 1 198 ? 22.663 -22.640 -13.341 1.00 82.00 198 ASN A CA 1
ATOM 1609 C C . ASN A 1 198 ? 21.651 -23.782 -13.181 1.00 82.00 198 ASN A C 1
ATOM 1611 O O . ASN A 1 198 ? 22.024 -24.949 -13.190 1.00 82.00 198 ASN A O 1
ATOM 1615 N N . HIS A 1 199 ? 20.360 -23.464 -13.087 1.00 78.38 199 HIS A N 1
ATOM 1616 C CA . HIS A 1 199 ? 19.303 -24.470 -12.910 1.00 78.38 199 HIS A CA 1
ATOM 1617 C C . HIS A 1 199 ? 19.226 -25.518 -14.034 1.00 78.38 199 HIS A C 1
ATOM 1619 O O . HIS A 1 199 ? 18.621 -26.565 -13.834 1.00 78.38 199 HIS A O 1
ATOM 1625 N N . LYS A 1 200 ? 19.816 -25.256 -15.211 1.00 81.81 200 LYS A N 1
ATOM 1626 C CA . LYS A 1 200 ? 19.846 -26.216 -16.325 1.00 81.81 200 LYS A CA 1
ATOM 1627 C C . LYS A 1 200 ? 21.056 -27.148 -16.297 1.00 81.81 200 LYS A C 1
ATOM 1629 O O . LYS A 1 200 ? 20.928 -28.278 -16.748 1.00 81.81 200 LYS A O 1
ATOM 1634 N N . THR A 1 201 ? 22.213 -26.680 -15.822 1.00 82.75 201 THR A N 1
ATOM 1635 C CA . THR A 1 201 ? 23.471 -27.457 -15.854 1.00 82.75 201 THR A CA 1
ATOM 1636 C C . THR A 1 201 ? 23.945 -27.906 -14.472 1.00 82.75 201 THR A C 1
ATOM 1638 O O . THR A 1 201 ? 24.805 -28.770 -14.377 1.00 82.75 201 THR A O 1
ATOM 1641 N N . GLY A 1 202 ? 23.394 -27.343 -13.3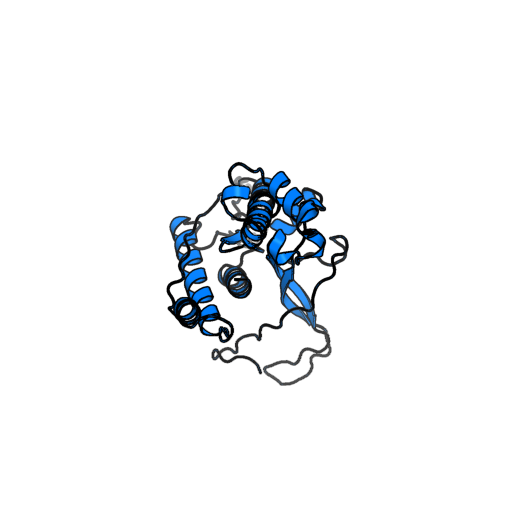93 1.00 83.50 202 GLY A N 1
ATOM 1642 C CA . GLY A 1 202 ? 23.842 -27.576 -12.016 1.00 83.50 202 GLY A CA 1
ATOM 1643 C C . GLY A 1 202 ? 25.183 -26.917 -11.676 1.00 83.50 202 GLY A C 1
ATOM 1644 O O . GLY A 1 202 ? 25.633 -26.992 -10.535 1.00 83.50 202 GLY A O 1
ATOM 1645 N N . GLU A 1 203 ? 25.822 -26.250 -12.637 1.00 85.50 203 GLU A N 1
ATOM 1646 C CA . GLU A 1 203 ? 27.140 -25.648 -12.461 1.00 85.50 203 GLU A CA 1
ATOM 1647 C C . GLU A 1 203 ? 27.053 -24.315 -11.717 1.00 85.50 203 GLU A C 1
ATOM 1649 O O . GLU A 1 203 ? 26.112 -23.529 -11.890 1.00 85.50 203 GLU A O 1
ATOM 1654 N N . LYS A 1 204 ? 28.068 -24.047 -10.894 1.00 84.31 204 LYS A N 1
ATOM 1655 C CA . LYS A 1 204 ? 28.246 -22.749 -10.245 1.00 84.31 204 LYS A CA 1
ATOM 1656 C C . LYS A 1 204 ? 28.749 -21.747 -11.274 1.00 84.31 204 LYS A C 1
ATOM 1658 O O . LYS A 1 204 ? 29.733 -21.994 -11.962 1.00 84.31 204 LYS A O 1
ATOM 1663 N N . ILE A 1 205 ? 28.084 -20.606 -11.350 1.00 83.44 205 ILE A N 1
ATOM 1664 C CA . ILE A 1 205 ? 28.550 -19.462 -12.120 1.00 83.44 205 ILE A CA 1
ATOM 1665 C C . ILE A 1 205 ? 29.482 -18.675 -11.197 1.00 83.44 205 ILE A C 1
ATOM 1667 O O . ILE A 1 205 ? 29.059 -18.210 -10.143 1.00 83.44 205 ILE A O 1
ATOM 1671 N N . GLU A 1 206 ? 30.752 -18.542 -11.573 1.00 79.38 206 GLU A N 1
ATOM 1672 C CA . GLU A 1 206 ? 31.749 -17.811 -10.770 1.00 79.38 206 GLU A CA 1
ATOM 1673 C C . GLU A 1 206 ? 31.522 -16.294 -10.778 1.00 79.38 206 GLU A C 1
ATOM 1675 O O . GLU A 1 206 ? 32.020 -15.571 -9.918 1.00 79.38 206 GLU A O 1
ATOM 1680 N N . THR A 1 207 ? 30.765 -15.793 -11.757 1.00 83.12 207 THR A N 1
ATOM 1681 C CA . THR A 1 207 ? 30.452 -14.370 -11.864 1.00 83.12 207 THR A CA 1
ATOM 1682 C C . THR A 1 207 ? 29.151 -14.033 -11.135 1.00 83.12 207 THR A C 1
ATOM 1684 O O . THR A 1 207 ? 28.133 -14.707 -11.330 1.00 83.12 207 THR A O 1
ATOM 1687 N N . PRO A 1 208 ? 29.135 -12.959 -10.327 1.00 85.56 208 PRO A N 1
ATOM 1688 C CA . PRO A 1 208 ? 27.908 -12.488 -9.713 1.00 85.56 208 PRO A CA 1
ATOM 1689 C C . PRO A 1 208 ? 26.890 -12.051 -10.771 1.00 85.56 208 PRO A C 1
ATOM 1691 O O . PRO A 1 208 ? 27.228 -11.334 -11.715 1.00 85.56 208 PRO A O 1
ATOM 1694 N N . VAL A 1 209 ? 25.625 -12.444 -10.604 1.00 87.38 209 VAL A N 1
ATOM 1695 C CA . VAL A 1 209 ? 24.561 -12.099 -11.559 1.00 87.38 209 VAL A CA 1
ATOM 1696 C C . VAL A 1 209 ? 23.483 -11.268 -10.882 1.00 87.38 209 VAL A C 1
ATOM 1698 O O . VAL A 1 209 ? 23.017 -11.584 -9.788 1.00 87.38 209 VAL A O 1
ATOM 1701 N N . TRP A 1 210 ? 23.036 -10.218 -11.568 1.00 86.75 210 TRP A N 1
ATOM 1702 C CA . TRP A 1 210 ? 21.898 -9.424 -11.130 1.00 86.75 210 TRP A CA 1
ATOM 1703 C C . TRP A 1 210 ? 20.603 -10.238 -11.170 1.00 86.75 210 TRP A C 1
ATOM 1705 O O . TRP A 1 210 ? 20.237 -10.865 -12.175 1.00 86.75 210 TRP A O 1
ATOM 1715 N N . ARG A 1 211 ? 19.884 -10.202 -10.053 1.00 88.12 211 ARG A N 1
ATOM 1716 C CA . ARG A 1 211 ? 18.537 -10.745 -9.903 1.00 88.12 211 ARG A CA 1
ATOM 1717 C C . ARG A 1 211 ? 17.621 -9.668 -9.354 1.00 88.12 211 ARG A C 1
ATOM 1719 O O . ARG A 1 211 ? 18.059 -8.621 -8.880 1.00 88.12 211 ARG A O 1
ATOM 1726 N N . THR A 1 212 ? 16.327 -9.920 -9.461 1.00 90.75 212 THR A N 1
ATOM 1727 C CA . THR A 1 212 ? 15.304 -9.040 -8.909 1.00 90.75 212 THR A CA 1
ATOM 1728 C C . THR A 1 212 ? 14.449 -9.814 -7.933 1.00 90.75 212 THR A C 1
ATOM 1730 O O . THR A 1 212 ? 14.076 -10.949 -8.221 1.00 90.75 212 THR A O 1
ATOM 1733 N N . ARG A 1 213 ? 14.099 -9.179 -6.823 1.00 90.81 213 ARG A N 1
ATOM 1734 C CA . ARG A 1 213 ? 13.116 -9.679 -5.857 1.00 90.81 213 ARG A CA 1
ATOM 1735 C C . ARG A 1 213 ? 12.109 -8.589 -5.541 1.00 90.81 213 ARG A C 1
ATOM 1737 O O . ARG A 1 213 ? 12.357 -7.427 -5.851 1.00 90.81 213 ARG A O 1
ATOM 1744 N N . TYR A 1 214 ? 11.003 -8.948 -4.914 1.00 94.31 214 TYR A N 1
ATOM 1745 C CA . TYR A 1 214 ? 10.108 -7.966 -4.321 1.00 94.31 214 TYR A CA 1
ATOM 1746 C C . TYR A 1 214 ? 10.563 -7.632 -2.910 1.00 94.31 214 TYR A C 1
ATOM 1748 O O . TYR A 1 214 ? 10.924 -8.525 -2.148 1.00 94.31 214 TYR A O 1
ATOM 1756 N N . VAL A 1 215 ? 10.556 -6.345 -2.589 1.00 93.62 215 VAL A N 1
ATOM 1757 C CA . VAL A 1 215 ? 10.799 -5.832 -1.244 1.00 93.62 215 VAL A CA 1
ATOM 1758 C C . VAL A 1 215 ? 9.560 -5.086 -0.802 1.00 93.62 215 VAL A C 1
ATOM 1760 O O . VAL A 1 215 ? 8.908 -4.410 -1.605 1.00 93.62 215 VAL A O 1
ATOM 1763 N N . LYS A 1 216 ? 9.255 -5.248 0.481 1.00 94.19 216 LYS A N 1
ATOM 1764 C CA . LYS A 1 216 ? 8.223 -4.510 1.179 1.00 94.19 216 LYS A CA 1
ATOM 1765 C C . LYS A 1 216 ? 8.864 -3.665 2.272 1.00 94.19 216 LYS A C 1
ATOM 1767 O O . LYS A 1 216 ? 9.820 -4.126 2.889 1.00 94.19 216 LYS A O 1
ATOM 1772 N N . ASN A 1 217 ? 8.356 -2.461 2.491 1.00 94.12 217 ASN A N 1
ATOM 1773 C CA . ASN A 1 217 ? 8.719 -1.664 3.659 1.00 94.12 217 ASN A CA 1
ATOM 1774 C C . ASN A 1 217 ? 7.577 -0.709 4.018 1.00 94.12 217 ASN A C 1
ATOM 1776 O O . ASN A 1 217 ? 6.703 -0.444 3.188 1.00 94.12 217 ASN A O 1
ATOM 1780 N N . SER A 1 218 ? 7.604 -0.173 5.230 1.00 93.69 218 SER A N 1
ATOM 1781 C CA . SER A 1 218 ? 6.674 0.839 5.706 1.00 93.69 218 SER A CA 1
ATOM 1782 C C . SER A 1 218 ? 7.418 1.957 6.411 1.00 93.69 218 SER A C 1
ATOM 1784 O O . SER A 1 218 ? 8.352 1.706 7.165 1.00 93.69 218 SER A O 1
ATOM 1786 N N . PHE A 1 219 ? 7.024 3.192 6.130 1.00 92.75 219 PHE A N 1
ATOM 1787 C CA . PHE A 1 219 ? 7.699 4.369 6.645 1.00 92.75 219 PHE A CA 1
ATOM 1788 C C . PHE A 1 219 ? 6.826 5.607 6.506 1.00 92.75 219 PHE A C 1
ATOM 1790 O O . PHE A 1 219 ? 5.940 5.676 5.649 1.00 92.75 219 PHE A O 1
ATOM 1797 N N . ASN A 1 220 ? 7.112 6.592 7.348 1.00 92.88 220 ASN A N 1
ATOM 1798 C CA . ASN A 1 220 ? 6.465 7.885 7.318 1.00 92.88 220 ASN A CA 1
ATOM 1799 C C . ASN A 1 220 ? 6.983 8.704 6.125 1.00 92.88 220 ASN A C 1
ATOM 1801 O O . ASN A 1 220 ? 8.077 9.260 6.162 1.00 92.88 220 ASN A O 1
ATOM 1805 N N . TRP A 1 221 ? 6.192 8.823 5.055 1.00 90.25 221 TRP A N 1
ATOM 1806 C CA . TRP A 1 221 ? 6.581 9.671 3.919 1.00 90.25 221 TRP A CA 1
ATOM 1807 C C . TRP A 1 221 ? 6.743 11.143 4.283 1.00 90.25 221 TRP A C 1
ATOM 1809 O O . TRP A 1 221 ? 7.460 11.834 3.564 1.00 90.25 221 TRP A O 1
ATOM 1819 N N . ALA A 1 222 ? 6.123 11.633 5.364 1.00 91.38 222 ALA A N 1
ATOM 1820 C CA . ALA A 1 222 ? 6.232 13.035 5.760 1.00 91.38 222 ALA A CA 1
ATOM 1821 C C . ALA A 1 222 ? 7.690 13.462 6.012 1.00 91.38 222 ALA A C 1
ATOM 1823 O O . ALA A 1 222 ? 8.010 14.632 5.811 1.00 91.38 222 ALA A O 1
ATOM 1824 N N . ASP A 1 223 ? 8.564 12.510 6.347 1.00 90.31 223 ASP A N 1
ATOM 1825 C CA . ASP A 1 223 ? 9.982 12.752 6.628 1.00 90.31 223 ASP A CA 1
ATOM 1826 C C . ASP A 1 223 ? 10.820 12.975 5.356 1.00 90.31 223 ASP A C 1
ATOM 1828 O O . ASP A 1 223 ? 11.964 13.412 5.424 1.00 90.31 223 ASP A O 1
ATOM 1832 N N . TRP A 1 224 ? 10.265 12.679 4.177 1.00 91.81 224 TRP A N 1
ATOM 1833 C CA . TRP A 1 224 ? 10.969 12.769 2.896 1.00 91.81 224 TRP A CA 1
ATOM 1834 C C . TRP A 1 224 ? 10.652 14.084 2.196 1.00 91.81 224 TRP A C 1
ATOM 1836 O O . TRP A 1 224 ? 9.546 14.606 2.348 1.00 91.81 224 TRP A O 1
ATOM 1846 N N . CYS A 1 225 ? 11.560 14.598 1.364 1.00 92.06 225 CYS A N 1
ATOM 1847 C CA . CYS A 1 225 ? 11.231 15.745 0.521 1.00 92.06 225 CYS A CA 1
ATOM 1848 C C . CYS A 1 225 ? 10.284 15.344 -0.629 1.00 92.06 225 CYS A C 1
ATOM 1850 O O . CYS A 1 225 ? 10.147 14.169 -0.975 1.00 92.06 225 CYS A O 1
ATOM 1852 N N . G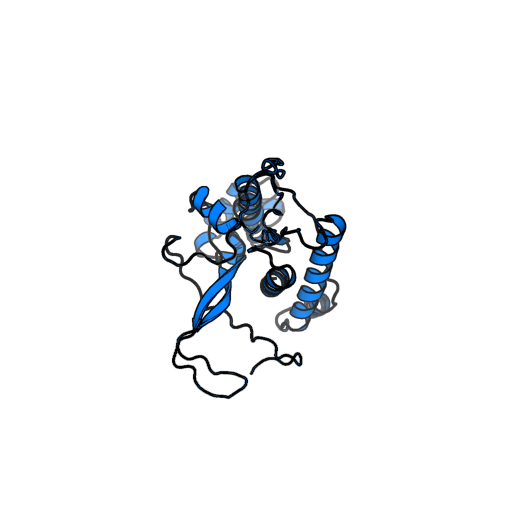LU A 1 226 ? 9.600 16.322 -1.225 1.00 90.44 226 GLU A N 1
ATOM 1853 C CA . GLU A 1 226 ? 8.644 16.077 -2.314 1.00 90.44 226 GLU A CA 1
ATOM 1854 C C . GLU A 1 226 ? 9.293 15.379 -3.522 1.00 90.44 226 GLU A C 1
ATOM 1856 O O . GLU A 1 226 ? 8.705 14.473 -4.119 1.00 90.44 226 GLU A O 1
ATOM 1861 N N . GLU A 1 227 ? 10.528 15.767 -3.845 1.00 90.38 227 GLU A N 1
ATOM 1862 C CA . GLU A 1 227 ? 11.296 15.210 -4.956 1.00 90.38 227 GLU A CA 1
ATOM 1863 C C . GLU A 1 227 ? 11.593 13.720 -4.742 1.00 90.38 227 GLU A C 1
ATOM 1865 O O . GLU A 1 227 ? 11.262 12.904 -5.606 1.00 90.38 227 GLU A O 1
ATOM 1870 N N . ASP A 1 228 ? 12.082 13.336 -3.561 1.00 91.62 228 ASP A N 1
ATOM 1871 C CA . ASP A 1 228 ? 12.367 11.936 -3.223 1.00 91.62 228 ASP A CA 1
ATOM 1872 C C . ASP A 1 228 ? 11.102 11.074 -3.244 1.00 91.62 228 ASP A C 1
ATOM 1874 O O . ASP A 1 228 ? 11.112 9.954 -3.765 1.00 91.62 228 ASP A O 1
ATOM 1878 N N . ARG A 1 229 ? 9.974 11.597 -2.737 1.00 93.25 229 ARG A N 1
ATOM 1879 C CA . ARG A 1 229 ? 8.679 10.894 -2.810 1.00 93.25 229 ARG A CA 1
ATOM 1880 C C . ARG A 1 229 ? 8.251 10.680 -4.260 1.00 93.25 229 ARG A C 1
ATOM 1882 O O . ARG A 1 229 ? 7.751 9.606 -4.609 1.00 93.25 229 ARG A O 1
ATOM 1889 N N . SER A 1 230 ? 8.444 11.682 -5.117 1.00 92.25 230 SER A N 1
ATOM 1890 C CA . SER A 1 230 ? 8.103 11.614 -6.541 1.00 92.25 230 SER A CA 1
ATOM 1891 C C . SER A 1 230 ? 8.974 10.588 -7.276 1.00 92.25 230 SER A C 1
ATOM 1893 O O . SER A 1 230 ? 8.454 9.696 -7.961 1.00 92.25 230 SER A O 1
ATOM 1895 N N . ILE A 1 231 ? 10.291 10.631 -7.047 1.00 91.81 231 ILE A N 1
ATOM 1896 C CA . ILE A 1 231 ? 11.259 9.665 -7.582 1.00 91.81 231 ILE A CA 1
ATOM 1897 C C . ILE A 1 231 ? 10.903 8.254 -7.110 1.00 91.81 231 ILE A C 1
ATOM 1899 O O . ILE A 1 231 ? 10.773 7.334 -7.927 1.00 91.81 231 ILE A O 1
ATOM 1903 N N . PHE A 1 232 ? 10.673 8.063 -5.811 1.00 93.56 232 PHE A N 1
ATOM 1904 C CA . PHE A 1 232 ? 10.276 6.770 -5.266 1.00 93.56 232 PHE A CA 1
ATOM 1905 C C . PHE A 1 232 ? 8.954 6.286 -5.862 1.00 93.56 232 PHE A C 1
ATOM 1907 O O . PHE A 1 232 ? 8.828 5.109 -6.175 1.00 93.56 232 PHE A O 1
ATOM 1914 N N . THR A 1 233 ? 7.976 7.155 -6.090 1.00 93.81 233 THR A N 1
ATOM 1915 C CA . THR A 1 233 ? 6.676 6.749 -6.640 1.00 93.81 233 THR A CA 1
ATOM 1916 C C . THR A 1 233 ? 6.791 6.166 -8.052 1.00 93.81 233 THR A C 1
ATOM 1918 O O . THR A 1 233 ? 6.133 5.168 -8.368 1.00 93.81 233 THR A O 1
ATOM 1921 N N . LEU A 1 234 ? 7.636 6.756 -8.902 1.00 92.44 234 LEU A N 1
ATOM 1922 C CA . LEU A 1 234 ? 7.702 6.424 -10.331 1.00 92.44 234 LEU A CA 1
ATOM 1923 C C . LEU A 1 234 ? 8.828 5.463 -10.718 1.00 92.44 234 LEU A C 1
ATOM 1925 O O . LEU A 1 234 ? 8.748 4.793 -11.754 1.00 92.44 234 LEU A O 1
ATOM 1929 N N . THR A 1 235 ? 9.883 5.369 -9.912 1.00 92.38 235 THR A N 1
ATOM 1930 C CA . THR A 1 235 ? 10.975 4.427 -10.168 1.00 92.38 235 THR A CA 1
ATOM 1931 C C . THR A 1 235 ? 10.478 2.990 -10.042 1.00 92.38 235 THR A C 1
ATOM 1933 O O . THR A 1 235 ? 9.756 2.631 -9.119 1.00 92.38 235 THR A O 1
ATOM 1936 N N . LYS A 1 236 ? 10.876 2.120 -10.975 1.00 91.12 236 LYS A N 1
ATOM 1937 C CA . LYS A 1 236 ? 10.482 0.699 -10.946 1.00 91.12 236 LYS A CA 1
ATOM 1938 C C . LYS A 1 236 ? 11.165 -0.087 -9.828 1.00 91.12 236 LYS A C 1
ATOM 1940 O O . LYS A 1 236 ? 10.642 -1.110 -9.385 1.00 91.12 236 LYS A O 1
ATOM 1945 N N . PHE A 1 237 ? 12.359 0.347 -9.440 1.00 93.12 237 PHE A N 1
ATOM 1946 C CA . PHE A 1 237 ? 13.148 -0.330 -8.430 1.00 93.12 237 PHE A CA 1
ATOM 1947 C C . PHE A 1 237 ? 13.070 0.404 -7.092 1.00 93.12 237 PHE A C 1
ATOM 1949 O O . PHE A 1 237 ? 12.801 1.604 -7.042 1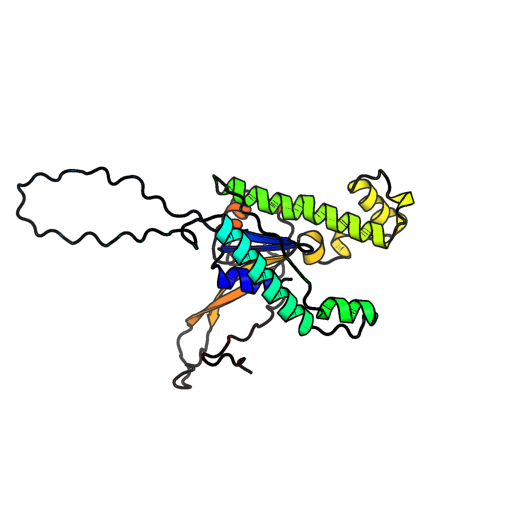.00 93.12 237 PHE A O 1
ATOM 1956 N N . TRP A 1 238 ? 13.248 -0.343 -6.010 1.00 90.62 238 TRP A N 1
ATOM 1957 C CA . TRP A 1 238 ? 13.528 0.197 -4.694 1.00 90.62 238 TRP A CA 1
ATOM 1958 C C . TRP A 1 238 ? 14.865 0.939 -4.783 1.00 90.62 238 TRP A C 1
ATOM 1960 O O . TRP A 1 238 ? 15.828 0.304 -5.230 1.00 90.62 238 TRP A O 1
ATOM 1970 N N . PRO A 1 239 ? 14.927 2.236 -4.434 1.00 84.12 239 PRO A N 1
ATOM 1971 C CA . PRO A 1 239 ? 16.173 2.991 -4.519 1.00 84.12 239 PRO A CA 1
ATOM 1972 C C . PRO A 1 239 ? 17.233 2.348 -3.622 1.00 84.12 239 PRO A C 1
ATOM 1974 O O . PRO A 1 239 ? 16.915 1.797 -2.563 1.00 84.12 239 PRO A O 1
ATOM 1977 N N . GLU A 1 240 ? 18.483 2.321 -4.072 1.00 72.19 240 GLU A N 1
ATOM 1978 C CA . GLU A 1 240 ? 19.559 1.743 -3.265 1.00 72.19 240 GLU A CA 1
ATOM 1979 C C . GLU A 1 240 ? 19.840 2.641 -2.049 1.00 72.19 240 GLU A C 1
ATOM 1981 O O . GLU A 1 240 ? 19.547 3.833 -2.075 1.00 72.19 240 GLU A O 1
ATOM 1986 N N . LYS A 1 241 ? 20.401 2.074 -0.970 1.00 54.91 241 LYS A N 1
ATOM 1987 C CA . LYS A 1 241 ? 20.632 2.742 0.333 1.00 54.91 241 LYS A CA 1
ATOM 1988 C C . LYS A 1 241 ? 21.377 4.091 0.267 1.00 54.91 241 LYS A C 1
ATOM 1990 O O . LYS A 1 241 ? 21.390 4.808 1.254 1.00 54.91 241 LYS A O 1
ATOM 1995 N N . ASN A 1 242 ? 21.977 4.442 -0.868 1.00 38.84 242 ASN A N 1
ATOM 1996 C CA . ASN A 1 242 ? 22.640 5.729 -1.076 1.00 38.84 242 ASN A CA 1
ATOM 1997 C C . ASN A 1 242 ? 21.679 6.860 -1.495 1.00 38.84 242 ASN A C 1
ATOM 1999 O O . ASN A 1 242 ? 22.117 8.001 -1.585 1.00 38.84 242 ASN A O 1
ATOM 2003 N N . GLU A 1 243 ? 20.403 6.561 -1.761 1.00 43.03 243 GLU A N 1
ATOM 2004 C CA . GLU A 1 243 ? 19.417 7.527 -2.273 1.00 43.03 243 GLU A CA 1
ATOM 2005 C C . 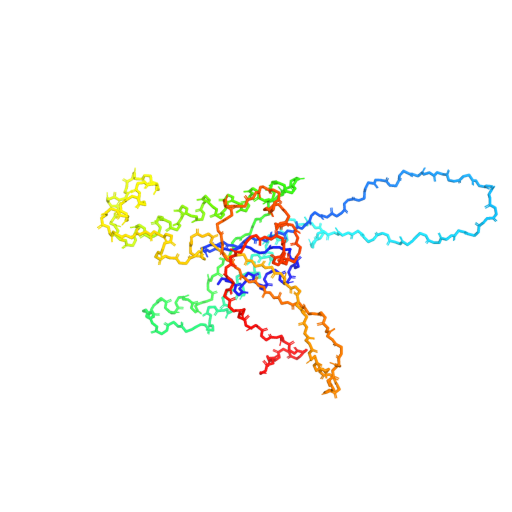GLU A 1 243 ? 18.325 7.895 -1.252 1.00 43.03 243 GLU A C 1
ATOM 2007 O O . GLU A 1 243 ? 17.569 8.827 -1.495 1.00 43.03 243 GLU A O 1
ATOM 2012 N N . ILE A 1 244 ? 18.222 7.206 -0.107 1.00 40.34 244 ILE A N 1
ATOM 2013 C CA . ILE A 1 244 ? 17.224 7.492 0.939 1.00 40.34 244 ILE A CA 1
ATOM 2014 C C . ILE A 1 244 ? 17.853 7.244 2.318 1.00 40.34 244 ILE A C 1
ATOM 2016 O O . ILE A 1 244 ? 18.401 6.166 2.554 1.00 40.34 244 ILE A O 1
ATOM 2020 N N . GLN A 1 245 ? 17.747 8.228 3.221 1.00 35.16 245 GLN A N 1
ATOM 2021 C CA . GLN A 1 245 ? 18.203 8.143 4.615 1.00 35.16 245 GLN A CA 1
ATOM 2022 C C . GLN A 1 245 ? 17.622 6.927 5.362 1.00 35.16 245 GLN A C 1
ATOM 2024 O O . GLN A 1 245 ? 16.490 6.500 5.139 1.00 35.16 245 GLN A O 1
ATOM 2029 N N . GLU A 1 246 ? 18.463 6.360 6.226 1.00 34.66 246 GLU A N 1
ATOM 2030 C CA . GLU A 1 246 ? 18.346 5.048 6.864 1.00 34.66 246 GLU A CA 1
ATOM 2031 C C . GLU A 1 246 ? 17.008 4.800 7.573 1.00 34.66 246 GLU A C 1
ATOM 2033 O O . GLU A 1 246 ? 16.686 5.429 8.575 1.00 34.66 246 GLU A O 1
ATOM 2038 N N . LEU A 1 247 ? 16.277 3.787 7.107 1.00 38.12 247 LEU A N 1
ATOM 2039 C CA . LEU A 1 247 ? 15.257 3.093 7.888 1.00 38.12 247 LEU A CA 1
ATOM 2040 C C . LEU A 1 247 ? 15.589 1.602 7.859 1.00 38.12 247 LEU A C 1
ATOM 2042 O O . LEU A 1 247 ? 15.786 1.020 6.784 1.00 38.12 247 LEU A O 1
ATOM 2046 N N . GLU A 1 248 ? 15.729 1.012 9.045 1.00 34.03 248 GLU A N 1
ATOM 2047 C CA . GLU A 1 248 ? 16.053 -0.400 9.241 1.00 34.03 248 GLU A CA 1
ATOM 2048 C C . GLU A 1 248 ? 15.053 -1.280 8.478 1.00 34.03 248 GLU A C 1
ATOM 2050 O O . GLU A 1 248 ? 13.840 -1.186 8.642 1.00 34.03 248 GLU A O 1
ATOM 2055 N N . LEU A 1 249 ? 15.580 -2.094 7.563 1.00 39.50 249 LEU A N 1
ATOM 2056 C CA . LEU A 1 249 ? 14.804 -3.020 6.746 1.00 39.50 249 LEU A CA 1
ATOM 2057 C C . LEU A 1 249 ? 14.775 -4.374 7.451 1.00 39.50 249 LEU A C 1
ATOM 2059 O O . LEU A 1 249 ? 15.832 -4.989 7.616 1.00 39.50 249 LEU A O 1
ATOM 2063 N N . ASP A 1 250 ? 13.583 -4.870 7.774 1.00 34.44 250 ASP A N 1
ATOM 2064 C CA . ASP A 1 250 ? 13.394 -6.268 8.161 1.00 34.44 250 ASP A CA 1
ATOM 2065 C C . ASP A 1 250 ? 13.914 -7.223 7.069 1.00 34.44 250 ASP A C 1
ATOM 2067 O O . ASP A 1 250 ? 13.875 -6.906 5.867 1.00 34.44 250 ASP A O 1
ATOM 2071 N N . PRO A 1 251 ? 14.394 -8.424 7.446 1.00 31.45 251 PRO A N 1
ATOM 2072 C CA . PRO A 1 251 ? 14.862 -9.405 6.483 1.00 31.45 251 PRO A CA 1
ATOM 2073 C C . PRO A 1 251 ? 13.738 -9.768 5.495 1.00 31.45 251 PRO A C 1
ATOM 2075 O O . PRO A 1 251 ? 12.596 -10.021 5.888 1.00 31.45 251 PRO A O 1
ATOM 2078 N N . PRO A 1 252 ? 14.035 -9.809 4.185 1.00 36.12 252 PRO A N 1
ATOM 2079 C CA . PRO A 1 252 ? 13.027 -10.044 3.167 1.00 36.12 252 PRO A CA 1
ATOM 2080 C C . PRO A 1 252 ? 12.436 -11.448 3.302 1.00 36.12 252 PRO A C 1
ATOM 2082 O O . PRO A 1 252 ? 13.157 -12.447 3.315 1.00 36.12 252 PRO A O 1
ATOM 2085 N N . MET A 1 253 ? 11.106 -11.517 3.322 1.00 33.06 253 MET A N 1
ATOM 2086 C CA . MET A 1 253 ? 10.359 -12.767 3.213 1.00 33.06 253 MET A CA 1
ATOM 2087 C C . MET A 1 253 ? 10.625 -13.381 1.827 1.00 33.06 253 MET A C 1
ATOM 2089 O O . MET A 1 253 ? 10.324 -12.771 0.798 1.00 33.06 253 MET A O 1
ATOM 2093 N N . TYR A 1 254 ? 11.238 -14.566 1.795 1.00 34.78 254 TYR A N 1
ATOM 2094 C CA . TYR A 1 254 ? 11.488 -15.311 0.563 1.00 34.78 254 TYR A CA 1
ATOM 2095 C C . TYR A 1 254 ? 10.157 -15.792 -0.025 1.00 34.78 254 TYR A C 1
ATOM 2097 O O . TYR A 1 254 ? 9.422 -16.537 0.617 1.00 34.78 254 TYR A O 1
ATOM 2105 N N . PHE A 1 255 ? 9.865 -15.404 -1.266 1.00 41.34 255 PHE A N 1
ATOM 2106 C CA . PHE A 1 255 ? 8.840 -16.061 -2.072 1.00 41.34 255 PHE A CA 1
ATOM 2107 C C . PHE A 1 255 ? 9.557 -16.972 -3.069 1.00 41.34 255 PHE A C 1
ATOM 2109 O O . PHE A 1 255 ? 10.293 -16.452 -3.916 1.00 41.34 255 PHE A O 1
ATOM 2116 N N . PRO A 1 256 ? 9.410 -18.305 -2.974 1.00 34.50 256 PRO A N 1
ATOM 2117 C CA . PRO A 1 256 ? 10.029 -19.196 -3.939 1.00 34.50 256 PRO A CA 1
ATOM 2118 C C . PRO A 1 256 ? 9.488 -18.884 -5.336 1.00 34.50 256 PRO A C 1
ATOM 2120 O O . PRO A 1 256 ? 8.287 -18.699 -5.538 1.00 34.50 256 PRO A O 1
ATOM 2123 N N . ALA A 1 257 ? 10.388 -18.789 -6.314 1.00 34.66 257 ALA A N 1
ATOM 2124 C CA . ALA A 1 257 ? 9.985 -18.729 -7.709 1.00 34.66 257 ALA A CA 1
ATOM 2125 C C . ALA A 1 257 ? 9.244 -20.027 -8.069 1.00 34.66 257 ALA A C 1
ATOM 2127 O O . ALA A 1 257 ? 9.609 -21.107 -7.602 1.00 34.66 257 ALA A O 1
ATOM 2128 N N . LYS A 1 258 ? 8.204 -19.923 -8.901 1.00 35.72 258 LYS A N 1
ATOM 2129 C CA . LYS A 1 258 ? 7.556 -21.102 -9.477 1.00 35.72 258 LYS A CA 1
ATOM 2130 C C . LYS A 1 258 ? 8.455 -21.709 -10.549 1.00 35.72 258 LYS A C 1
ATOM 2132 O O . LYS A 1 258 ? 8.955 -20.987 -11.416 1.00 35.72 258 LYS A O 1
ATOM 2137 N N . ASN A 1 259 ? 8.591 -23.028 -10.522 1.00 38.56 259 ASN A N 1
ATOM 2138 C CA . ASN A 1 259 ? 9.094 -23.797 -11.649 1.00 38.56 259 ASN A CA 1
ATOM 2139 C C . ASN A 1 259 ? 8.150 -23.646 -12.856 1.00 38.56 259 ASN A C 1
ATOM 2141 O O . ASN A 1 259 ? 6.980 -23.275 -12.722 1.00 38.56 259 ASN A O 1
ATOM 2145 N N . LEU A 1 260 ? 8.654 -23.954 -14.055 1.00 36.00 260 LEU A N 1
ATOM 2146 C CA . LEU A 1 260 ? 7.878 -23.920 -15.306 1.00 36.00 260 LEU A CA 1
ATOM 2147 C C . LEU A 1 260 ? 6.667 -24.875 -15.301 1.00 36.00 260 LEU A C 1
ATOM 2149 O O . LEU A 1 260 ? 5.766 -24.713 -16.117 1.00 36.00 260 LEU A O 1
ATOM 2153 N N . ASP A 1 261 ? 6.631 -25.831 -14.374 1.00 39.84 261 ASP A N 1
ATOM 2154 C CA . ASP A 1 261 ? 5.543 -26.789 -14.152 1.00 39.84 261 ASP A CA 1
ATOM 2155 C C . ASP A 1 261 ? 4.546 -26.355 -13.053 1.00 39.84 261 ASP A C 1
ATOM 2157 O O . ASP A 1 261 ? 3.598 -27.076 -12.751 1.00 39.84 261 ASP A O 1
ATOM 2161 N N . GLY A 1 262 ? 4.730 -25.170 -12.458 1.00 33.75 262 GLY A N 1
ATOM 2162 C CA . GLY A 1 262 ? 3.862 -24.646 -11.403 1.00 33.75 262 GLY A CA 1
ATOM 2163 C C . GLY A 1 262 ? 4.169 -25.152 -9.990 1.00 33.75 262 GLY A C 1
ATOM 2164 O O . GLY A 1 262 ? 3.455 -24.757 -9.064 1.00 33.75 262 GLY A O 1
ATOM 2165 N N . THR A 1 263 ? 5.219 -25.958 -9.800 1.00 32.81 263 THR A N 1
ATOM 2166 C CA . THR A 1 263 ? 5.682 -26.388 -8.471 1.00 32.81 263 THR A CA 1
ATOM 2167 C C . THR A 1 263 ? 6.553 -25.320 -7.800 1.00 32.81 263 THR A C 1
ATOM 2169 O O . THR A 1 263 ? 7.201 -24.504 -8.463 1.00 32.81 263 THR A O 1
ATOM 2172 N N . TRP A 1 264 ? 6.532 -25.277 -6.467 1.00 40.16 264 TRP A N 1
ATOM 2173 C CA . TRP A 1 264 ? 7.372 -24.371 -5.681 1.00 40.16 264 TRP A CA 1
ATOM 2174 C C . TRP A 1 264 ? 8.778 -24.961 -5.537 1.00 40.16 264 TRP A C 1
ATOM 2176 O O . TRP A 1 264 ? 8.906 -26.143 -5.222 1.00 40.16 264 TRP A O 1
ATOM 2186 N N . CYS A 1 265 ? 9.825 -24.152 -5.738 1.00 38.97 265 CYS A N 1
ATOM 2187 C CA . CYS A 1 265 ? 11.176 -24.539 -5.328 1.00 38.97 265 CYS A CA 1
ATOM 2188 C C . CYS A 1 265 ? 11.203 -24.736 -3.806 1.00 38.97 265 CYS A C 1
ATOM 2190 O O . CYS A 1 265 ? 10.897 -23.795 -3.071 1.00 38.97 265 CYS A O 1
ATOM 2192 N N . SER A 1 266 ? 11.538 -25.954 -3.378 1.00 34.00 266 SER A N 1
ATOM 2193 C CA . SER A 1 266 ? 11.853 -26.321 -1.992 1.00 34.00 266 SER A CA 1
ATOM 2194 C C . SER A 1 266 ? 13.039 -25.538 -1.449 1.00 34.00 266 SER A C 1
ATOM 2196 O O . SER A 1 266 ? 14.020 -25.411 -2.222 1.00 34.00 266 SER A O 1
#

InterPro domains:
  IPR007537 tRNAHis guanylyltransferase Thg1 [PTHR12729] (1-242)
  IPR024956 tRNAHis guanylyltransferase catalytic domain [PF04446] (1-115)
  IPR038469 tRNAHis guanylyltransferase Thg1 superfamily [G3DSA:3.30.70.3000] (1-224)

Sequence (266 aa):
MVKTTVDCVDKFNACTGYHQSDEISLVFPAANILEDDTKVKLDKDSDIPSKEKKLKIMKNHIYNGRFQKLASVVASYAAVRLNFYLMNEDFSDLQPEVSERMKAHVAFFDGRVIPCSTPASVMETLYWRSNFDGLRNAISHIAQHYFTFKILQGKSILKQYEYLLEQKKIDLFDAYSSEFLYGTWVKKQKFLLPNPINHKTGEKIETPVWRTRYVKNSFNWADWCEEDRSIFTLTKFWPEKNEIQELELDPPMYFPAKNLDGTWCS

Foldseek 3Di:
DVQLQQVLCVVQVFLKWFDFDLDIDGHDDDWDDDDDPPPPPDDPDDPDDDDDDPDDDGRAHPPNPPFVCVFVVSQVSSLVRQLVVLLPDDPVVDDPVVSCVSNVSPDTGGGGDDDDPDLLRLLVVLLCVFQPVQQLVLLVVVLVVVDPPVVCPPDDSVRSQVCCCPVVVDDPPVPDDLCNRGNKMKAKAKDWAQWDQDPVPRDTDNHIDIDIDMFMDGDNCVPDDSVLSSCSNRHRHDDPPVSDPDDDGDDDDDDFDADPVRDGDD

Radius of gyration: 23.75 Å; chains: 1; bounding box: 52×45×84 Å